Protein AF-A0A453LDM3-F1 (afdb_monomer)

Secondary structure (DSSP, 8-state):
----EEEEE---------EEEEEEETTEEEEEEE-SSS-EEE-TTSSEEEEEEEEPPPSSPPP--TTEEEEEEBPP-TT--TT-B---GGG-EEEEGGGB-SSS-STTSBT--HHHHHT-TTGG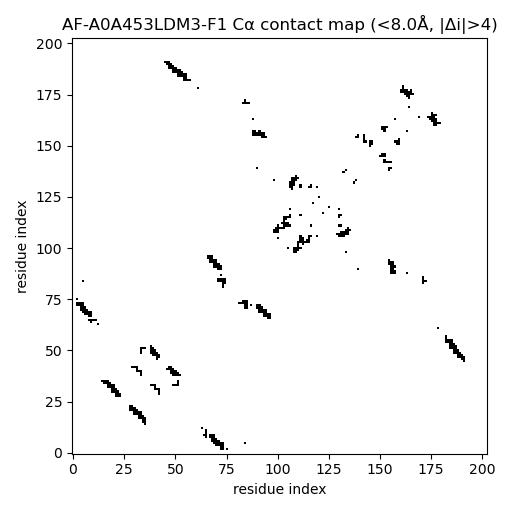GSPTTTT--S-HHHHHHHHHHHHHTT---SSBSBTTBSSTT-STT--TT-------SPPPEEEEEEESSS---------

Radius of gyration: 24.92 Å; Cα contacts (8 Å, |Δi|>4): 295; chains: 1; bounding box: 60×30×74 Å

Structure (mmCIF, N/CA/C/O backbone):
data_AF-A0A453LDM3-F1
#
_entry.id   AF-A0A453LDM3-F1
#
loop_
_atom_site.group_PDB
_atom_site.id
_atom_site.type_symbol
_atom_site.label_atom_id
_atom_site.label_alt_id
_atom_site.label_comp_id
_atom_site.label_asym_id
_atom_site.label_entity_id
_atom_site.label_seq_id
_atom_site.pdbx_PDB_ins_code
_atom_site.Cartn_x
_atom_site.Cartn_y
_atom_site.Cartn_z
_atom_site.occupancy
_atom_site.B_iso_or_equiv
_atom_site.auth_seq_id
_atom_site.auth_comp_id
_atom_site.auth_asym_id
_atom_site.auth_atom_id
_atom_site.pdbx_PDB_model_num
ATOM 1 N N . PRO A 1 1 ? 25.642 4.194 -10.877 1.00 62.56 1 PRO A N 1
ATOM 2 C CA . PRO A 1 1 ? 25.479 5.653 -10.652 1.00 62.56 1 PRO A CA 1
ATOM 3 C C . PRO A 1 1 ? 23.991 6.000 -10.525 1.00 62.56 1 PRO A C 1
ATOM 5 O O . PRO A 1 1 ? 23.190 5.351 -11.187 1.00 62.56 1 PRO A O 1
ATOM 8 N N . GLY A 1 2 ? 23.637 6.984 -9.697 1.00 79.25 2 GLY A N 1
ATOM 9 C CA . GLY A 1 2 ? 22.245 7.404 -9.479 1.00 79.25 2 GLY A CA 1
ATOM 10 C C . GLY A 1 2 ? 21.571 6.787 -8.247 1.00 79.25 2 GLY A C 1
ATOM 11 O O . GLY A 1 2 ? 22.214 6.088 -7.459 1.00 79.25 2 GLY A O 1
ATOM 12 N N . ASP A 1 3 ? 20.281 7.093 -8.096 1.00 85.94 3 ASP A N 1
ATOM 13 C CA . ASP A 1 3 ? 19.429 6.644 -6.991 1.00 85.94 3 ASP A CA 1
ATOM 14 C C . ASP A 1 3 ? 19.185 5.128 -7.046 1.00 85.94 3 ASP A C 1
ATOM 16 O O . ASP A 1 3 ? 19.004 4.545 -8.116 1.00 85.94 3 ASP A O 1
ATOM 20 N N . TRP A 1 4 ? 19.136 4.499 -5.872 1.00 88.00 4 TRP A N 1
ATOM 21 C CA . TRP A 1 4 ? 18.771 3.091 -5.711 1.00 88.00 4 TRP A CA 1
ATOM 22 C C . TRP A 1 4 ? 17.409 2.969 -5.043 1.00 88.00 4 TRP A C 1
ATOM 24 O O . TRP A 1 4 ? 17.015 3.828 -4.255 1.00 88.00 4 TRP A O 1
ATOM 34 N N . PHE A 1 5 ? 16.711 1.876 -5.334 1.00 91.00 5 PHE A N 1
ATOM 35 C CA . PHE A 1 5 ? 15.376 1.612 -4.818 1.00 91.00 5 PHE A CA 1
ATOM 36 C C . PHE A 1 5 ? 15.308 0.225 -4.189 1.00 91.00 5 PHE A C 1
ATOM 38 O O . PHE A 1 5 ? 15.983 -0.708 -4.623 1.00 91.00 5 PHE A O 1
ATOM 45 N N . HIS A 1 6 ? 14.466 0.106 -3.172 1.00 91.38 6 HIS A N 1
ATOM 46 C CA . HIS A 1 6 ? 14.051 -1.168 -2.609 1.00 91.38 6 HIS A CA 1
ATOM 47 C C . HIS A 1 6 ? 12.823 -1.673 -3.352 1.00 91.38 6 HIS A C 1
ATOM 49 O O . HIS A 1 6 ? 11.959 -0.874 -3.711 1.00 91.38 6 HIS A O 1
ATOM 55 N N . VAL A 1 7 ? 12.754 -2.987 -3.556 1.00 94.56 7 VAL A N 1
ATOM 56 C CA . VAL A 1 7 ? 11.623 -3.678 -4.178 1.00 94.56 7 VAL A CA 1
ATOM 57 C C . VAL A 1 7 ? 11.064 -4.652 -3.147 1.00 94.56 7 VAL A C 1
ATOM 59 O O . VAL A 1 7 ? 11.777 -5.548 -2.699 1.00 94.56 7 VAL A O 1
ATOM 62 N N . PHE A 1 8 ? 9.813 -4.449 -2.742 1.00 94.06 8 PHE A N 1
ATOM 63 C CA . PHE A 1 8 ? 9.133 -5.246 -1.725 1.00 94.06 8 PHE A CA 1
ATOM 64 C C . PHE A 1 8 ? 7.946 -5.994 -2.326 1.00 94.06 8 PHE A C 1
ATOM 66 O O . PHE A 1 8 ? 7.118 -5.404 -3.021 1.00 94.06 8 PHE A O 1
ATOM 73 N N . GLU A 1 9 ? 7.846 -7.285 -2.017 1.00 94.44 9 GLU A N 1
ATOM 74 C CA . GLU A 1 9 ? 6.645 -8.081 -2.274 1.00 94.44 9 GLU A CA 1
ATOM 75 C C . GLU A 1 9 ? 5.547 -7.739 -1.269 1.00 94.44 9 GLU A C 1
ATOM 77 O O . GLU A 1 9 ? 5.799 -7.638 -0.067 1.00 94.44 9 GLU A O 1
ATOM 82 N N . ILE A 1 10 ? 4.320 -7.578 -1.766 1.00 91.94 10 ILE A N 1
ATOM 83 C CA . ILE A 1 10 ? 3.139 -7.359 -0.934 1.00 91.94 10 ILE A CA 1
ATOM 84 C C . ILE A 1 10 ? 2.413 -8.697 -0.802 1.00 91.94 10 ILE A C 1
ATOM 86 O O . ILE A 1 10 ? 1.689 -9.123 -1.694 1.00 91.94 10 ILE A O 1
ATOM 90 N N . VAL A 1 11 ? 2.640 -9.374 0.322 1.00 84.31 11 VAL A N 1
ATOM 91 C CA . VAL A 1 11 ? 2.198 -10.765 0.547 1.00 84.31 11 VAL A CA 1
ATOM 92 C C . VAL A 1 11 ? 0.814 -10.896 1.185 1.00 84.31 11 VAL A C 1
ATOM 94 O O . VAL A 1 11 ? 0.276 -11.995 1.280 1.00 84.31 11 VAL A O 1
ATOM 97 N N . GLY A 1 12 ? 0.226 -9.802 1.662 1.00 82.94 12 GLY A N 1
ATOM 98 C CA . GLY A 1 12 ? -1.069 -9.849 2.324 1.00 82.94 12 GLY A CA 1
ATOM 99 C C . GLY A 1 12 ? -1.558 -8.481 2.761 1.00 82.94 12 GLY A C 1
ATOM 100 O O . GLY A 1 12 ? -0.857 -7.475 2.653 1.00 82.94 12 GLY A O 1
ATOM 101 N N . ARG A 1 13 ? -2.788 -8.458 3.267 1.00 87.38 13 ARG A N 1
ATOM 102 C CA . ARG A 1 13 ? -3.456 -7.248 3.735 1.00 87.38 13 ARG A CA 1
ATOM 103 C C . ARG A 1 13 ? -4.051 -7.484 5.112 1.00 87.38 13 ARG A C 1
ATOM 105 O O . ARG A 1 13 ? -4.694 -8.503 5.346 1.00 87.38 13 ARG A O 1
ATOM 112 N N . SER A 1 14 ? -3.899 -6.501 5.985 1.00 89.06 14 SER A N 1
ATOM 113 C CA . SER A 1 14 ? -4.619 -6.407 7.249 1.00 89.06 14 SER A CA 1
ATOM 114 C C . SER A 1 14 ? -5.354 -5.071 7.320 1.00 89.06 14 SER A C 1
ATOM 116 O O . SER A 1 14 ? -4.936 -4.079 6.722 1.00 89.06 14 SER A O 1
ATOM 118 N N . THR A 1 15 ? -6.472 -5.057 8.039 1.00 90.62 15 THR A N 1
ATOM 119 C CA . THR A 1 15 ? -7.211 -3.834 8.355 1.00 90.62 15 THR A CA 1
ATOM 120 C C . THR A 1 15 ? -6.916 -3.469 9.803 1.00 90.62 15 THR A C 1
ATOM 122 O O . THR A 1 15 ? -7.084 -4.301 10.693 1.00 90.62 15 THR A O 1
ATOM 125 N N . GLY A 1 16 ? -6.456 -2.239 10.036 1.00 91.81 16 GLY A N 1
ATOM 126 C CA . GLY A 1 16 ? -6.114 -1.729 11.362 1.00 91.81 16 GLY A CA 1
ATOM 127 C C . GLY A 1 16 ? -7.029 -0.583 11.781 1.00 91.81 16 GLY A C 1
ATOM 128 O O . GLY A 1 16 ? -7.224 0.366 11.026 1.00 91.81 16 GLY A O 1
ATOM 129 N N . TYR A 1 17 ? -7.571 -0.664 12.994 1.00 93.69 17 TYR A N 1
ATOM 130 C CA . TYR A 1 17 ? -8.335 0.397 13.650 1.00 93.69 17 TYR A CA 1
ATOM 131 C C . TYR A 1 17 ? -8.371 0.159 15.165 1.00 93.69 17 TYR A C 1
ATOM 133 O O . TYR A 1 17 ? -7.999 -0.912 15.651 1.00 93.69 17 TYR A O 1
ATOM 141 N N . SER A 1 18 ? -8.841 1.152 15.917 1.00 95.06 18 SER A N 1
ATOM 142 C CA . SER A 1 18 ? -9.097 1.037 17.352 1.00 95.06 18 SER A CA 1
ATOM 143 C C . SER A 1 18 ? -10.481 1.581 17.696 1.00 95.06 18 SER A C 1
ATOM 145 O O . SER A 1 18 ? -10.899 2.625 17.197 1.00 95.06 18 SER A O 1
ATOM 147 N N . ILE A 1 19 ? -11.201 0.862 18.556 1.00 95.94 19 ILE A N 1
ATOM 148 C CA . ILE A 1 19 ? -12.498 1.278 19.088 1.00 95.94 19 ILE A CA 1
ATOM 149 C C . ILE A 1 19 ? -12.307 1.575 20.568 1.00 95.94 19 ILE A C 1
ATOM 151 O O . ILE A 1 19 ? -11.958 0.698 21.360 1.00 95.94 19 ILE A O 1
ATOM 155 N N . ARG A 1 20 ? -12.542 2.833 20.934 1.00 96.44 20 ARG A N 1
ATOM 156 C CA . ARG A 1 20 ? -12.532 3.301 22.317 1.00 96.44 20 ARG A CA 1
ATOM 157 C C . ARG A 1 20 ? -13.939 3.183 22.897 1.00 96.44 20 ARG A C 1
ATOM 159 O O . ARG A 1 20 ? -14.852 3.848 22.418 1.00 96.44 20 ARG A O 1
ATOM 166 N N . VAL A 1 21 ? -14.095 2.399 23.960 1.00 95.94 21 VAL A N 1
ATOM 167 C CA . VAL A 1 21 ? -15.343 2.295 24.727 1.00 95.94 21 VAL A CA 1
ATOM 168 C C . VAL A 1 21 ? -15.129 2.932 26.095 1.00 95.94 21 VAL A C 1
ATOM 170 O O . VAL A 1 21 ? -14.231 2.541 26.841 1.00 95.94 21 VAL A O 1
ATOM 173 N N . GLN A 1 22 ? -15.953 3.926 26.422 1.00 94.69 22 GLN A N 1
ATOM 174 C CA . GLN A 1 22 ? -15.902 4.639 27.696 1.00 94.69 22 GLN A CA 1
ATOM 175 C C . GLN A 1 22 ? -17.164 4.364 28.508 1.00 94.69 22 GLN A C 1
ATOM 177 O O . GLN A 1 22 ? -18.280 4.508 28.013 1.00 94.69 22 GLN A O 1
ATOM 182 N N . VAL A 1 23 ? -16.978 4.002 29.776 1.00 92.44 23 VAL A N 1
ATOM 183 C CA . VAL A 1 23 ? -18.052 3.775 30.745 1.00 92.44 23 VAL A CA 1
ATOM 184 C C . VAL A 1 23 ? -17.886 4.742 31.901 1.00 92.44 23 VAL A C 1
ATOM 186 O O . VAL A 1 23 ? -16.809 4.855 32.486 1.00 92.44 23 VAL A O 1
ATOM 189 N N . LYS A 1 24 ? -18.972 5.425 32.260 1.00 92.69 24 LYS A N 1
ATOM 190 C CA . LYS A 1 24 ? -19.011 6.345 33.394 1.00 92.69 24 LYS A CA 1
ATOM 191 C C . LYS A 1 24 ? -19.933 5.805 34.483 1.00 92.69 24 LYS A C 1
ATOM 193 O O . LYS A 1 24 ? -21.121 5.610 34.243 1.00 92.69 24 LYS A O 1
ATOM 198 N N . LYS A 1 25 ? -19.395 5.611 35.689 1.00 88.12 25 LYS A N 1
ATOM 199 C CA . LYS A 1 25 ? -20.128 5.182 36.889 1.00 88.12 25 LYS A CA 1
ATOM 200 C C . LYS A 1 25 ? -20.022 6.272 37.954 1.00 88.12 25 LYS A C 1
ATOM 202 O O . LYS A 1 25 ? -18.990 6.421 38.609 1.00 88.12 25 LYS A O 1
ATOM 207 N N . GLY A 1 26 ? -21.078 7.072 38.101 1.00 87.94 26 GLY A N 1
ATOM 208 C CA . GLY A 1 26 ? -21.044 8.276 38.936 1.00 87.94 26 GLY A CA 1
ATOM 209 C C . GLY A 1 26 ? -20.005 9.277 38.416 1.00 87.94 26 GLY A C 1
ATOM 210 O O . GLY A 1 26 ? -20.122 9.770 37.294 1.00 87.94 26 GLY A O 1
ATOM 211 N N . SER A 1 27 ? -18.978 9.567 39.219 1.00 89.88 27 SER A N 1
ATOM 212 C CA . SER A 1 27 ? -17.839 10.413 38.830 1.00 89.88 27 SER A CA 1
ATOM 213 C C . SER A 1 27 ? -16.675 9.642 38.194 1.00 89.88 27 SER A C 1
ATOM 215 O O . SER A 1 27 ? -15.804 10.268 37.593 1.00 89.88 27 SER A O 1
ATOM 217 N N . SER A 1 28 ? -16.651 8.310 38.298 1.00 88.81 28 SER A N 1
ATOM 218 C CA . SER A 1 28 ? -15.566 7.479 37.767 1.00 88.81 28 SER A CA 1
ATOM 219 C C . SER A 1 28 ? -15.752 7.210 36.276 1.00 88.81 28 SER A C 1
ATOM 221 O O . SER A 1 28 ? -16.859 6.890 35.841 1.00 88.81 28 SER A O 1
ATOM 223 N N . VAL A 1 29 ? -14.670 7.310 35.501 1.00 91.25 29 VAL A N 1
ATOM 224 C CA . VAL A 1 29 ? -14.629 6.968 34.073 1.00 91.25 29 VAL A CA 1
ATOM 225 C C . VAL A 1 29 ? -13.638 5.829 33.874 1.00 91.25 29 VAL A C 1
ATOM 227 O O . VAL A 1 29 ? -12.488 5.917 34.296 1.00 91.25 29 VAL A O 1
ATOM 230 N N . THR A 1 30 ? -14.092 4.766 33.219 1.00 89.75 30 THR A N 1
ATOM 231 C CA . THR A 1 30 ? -13.269 3.632 32.796 1.00 89.75 30 THR A CA 1
ATOM 232 C C . THR A 1 30 ? -13.243 3.585 31.277 1.00 89.75 30 THR A C 1
ATOM 234 O O . THR A 1 30 ? -14.282 3.714 30.633 1.00 89.75 30 THR A O 1
ATOM 237 N N . GLU A 1 31 ? -12.058 3.399 30.706 1.00 93.06 31 GLU A N 1
ATOM 238 C CA . GLU A 1 31 ? -11.854 3.283 29.265 1.00 93.06 31 GLU A CA 1
ATOM 239 C C . GLU A 1 31 ? -11.253 1.920 28.934 1.00 93.06 31 GLU A C 1
ATOM 241 O O . GLU A 1 31 ? -10.319 1.464 29.598 1.00 93.06 31 GLU A O 1
ATOM 246 N N . VAL A 1 32 ? -11.784 1.289 27.891 1.00 94.88 32 VAL A N 1
ATOM 247 C CA . VAL A 1 32 ? -11.198 0.104 27.268 1.00 94.88 32 VAL A CA 1
ATOM 248 C C . VAL A 1 32 ? -11.033 0.353 25.773 1.00 94.88 32 VAL A C 1
ATOM 250 O O . VAL A 1 32 ? -11.840 1.045 25.149 1.00 94.88 32 VAL A O 1
ATOM 253 N N . ILE A 1 33 ? -9.968 -0.201 25.200 1.00 95.88 33 ILE A N 1
ATOM 254 C CA . ILE A 1 33 ? -9.661 -0.092 23.773 1.00 95.88 33 ILE A CA 1
ATOM 255 C C . ILE A 1 33 ? -9.635 -1.502 23.203 1.00 95.88 33 ILE A C 1
ATOM 257 O O . ILE A 1 33 ? -8.860 -2.331 23.677 1.00 95.88 33 ILE A O 1
ATOM 261 N N . VAL A 1 34 ? -10.456 -1.756 22.187 1.00 96.44 34 VAL A N 1
ATOM 262 C CA . VAL A 1 34 ? -10.421 -3.000 21.408 1.00 96.44 34 VAL A CA 1
ATOM 263 C C . VAL A 1 34 ? -9.934 -2.725 19.991 1.00 96.44 34 VAL A C 1
ATOM 265 O O . VAL A 1 34 ? -10.117 -1.630 19.453 1.00 96.44 34 VAL A O 1
ATOM 268 N N . SER A 1 35 ? -9.293 -3.715 19.385 1.00 95.06 35 SER A N 1
ATOM 269 C CA . SER A 1 35 ? -8.754 -3.642 18.025 1.00 95.06 35 SER A CA 1
ATOM 270 C C . SER A 1 35 ? -8.699 -5.040 17.401 1.00 95.06 35 SER A C 1
ATOM 272 O O . SER A 1 35 ? -8.831 -6.034 18.119 1.00 95.06 35 SER A O 1
ATOM 274 N N . PRO A 1 36 ? -8.458 -5.164 16.084 1.00 93.88 36 PRO A N 1
ATOM 275 C CA . PRO A 1 36 ? -8.229 -6.465 15.453 1.00 93.88 36 PRO A CA 1
ATOM 276 C C . PRO A 1 36 ? -7.101 -7.290 16.100 1.00 93.88 36 PRO A C 1
ATOM 278 O O . PRO A 1 36 ? -7.156 -8.519 16.067 1.00 93.88 36 PRO A O 1
ATOM 281 N N . GLU A 1 37 ? -6.116 -6.627 16.717 1.00 92.25 37 GLU A N 1
ATOM 282 C CA . GLU A 1 37 ? -5.012 -7.251 17.462 1.00 92.25 37 GLU A CA 1
ATOM 283 C C . GLU A 1 37 ? -5.402 -7.638 18.897 1.00 92.25 37 GLU A C 1
ATOM 285 O O . GLU A 1 37 ? -4.900 -8.624 19.432 1.00 92.25 37 GLU A O 1
ATOM 290 N N . ASN A 1 38 ? -6.318 -6.890 19.520 1.00 94.56 38 ASN A N 1
ATOM 291 C CA . ASN A 1 38 ? -6.813 -7.140 20.870 1.00 94.56 38 ASN A CA 1
ATOM 292 C C . ASN A 1 38 ? -8.347 -7.141 20.892 1.00 94.56 38 ASN A C 1
ATOM 294 O O . ASN A 1 38 ? -8.995 -6.130 21.184 1.00 94.56 38 ASN A O 1
ATOM 298 N N . LYS A 1 39 ? -8.926 -8.290 20.529 1.00 95.44 39 LYS A N 1
ATOM 299 C CA . LYS A 1 39 ? -10.359 -8.409 20.228 1.00 95.44 39 LYS A CA 1
ATOM 300 C C . LYS A 1 39 ? -11.253 -8.471 21.458 1.00 95.44 39 LYS A C 1
ATOM 302 O O . LYS A 1 39 ? -12.415 -8.104 21.364 1.00 95.44 39 LYS A O 1
ATOM 307 N N . THR A 1 40 ? -10.753 -8.932 22.600 1.00 96.25 40 THR A N 1
ATOM 308 C CA . THR A 1 40 ? -11.567 -9.094 23.810 1.00 96.25 40 THR A CA 1
ATOM 309 C C . THR A 1 40 ? -10.905 -8.387 24.977 1.00 96.25 40 THR A C 1
ATOM 311 O O . THR A 1 40 ? -9.789 -8.728 25.358 1.00 96.25 40 THR A O 1
ATOM 314 N N . VAL A 1 41 ? -11.612 -7.431 25.575 1.00 96.31 41 VAL A N 1
ATOM 315 C CA . VAL A 1 41 ? -11.123 -6.667 26.726 1.00 96.31 41 VAL A CA 1
ATOM 316 C C . VAL A 1 41 ? -12.190 -6.627 27.810 1.00 96.31 41 VAL A C 1
ATOM 318 O O . VAL A 1 41 ? -13.376 -6.464 27.531 1.00 96.31 41 VAL A O 1
ATOM 321 N N . VAL A 1 42 ? -11.759 -6.782 29.060 1.00 94.38 42 VAL A N 1
ATOM 322 C CA . VAL A 1 42 ? -12.607 -6.705 30.254 1.00 94.38 42 VAL A CA 1
ATOM 323 C C . VAL A 1 42 ? -12.129 -5.528 31.104 1.00 94.38 42 VAL A C 1
ATOM 325 O O . VAL A 1 42 ? -10.923 -5.302 31.230 1.00 94.38 42 VAL A O 1
ATOM 328 N N . SER A 1 43 ? -13.057 -4.750 31.661 1.00 92.62 43 SER A N 1
ATOM 329 C CA . SER A 1 43 ? -12.726 -3.677 32.597 1.00 92.62 43 SER A CA 1
ATOM 330 C C . SER A 1 43 ? -12.141 -4.242 33.891 1.00 92.62 43 SER A C 1
ATOM 332 O O . SER A 1 43 ? -12.418 -5.371 34.285 1.00 92.62 43 SER A O 1
ATOM 334 N N . LYS A 1 44 ? -11.335 -3.442 34.596 1.00 89.50 44 LYS A N 1
ATOM 335 C CA . LYS A 1 44 ? -10.651 -3.880 35.829 1.00 89.50 44 LYS A CA 1
ATOM 336 C C . LYS A 1 44 ? -11.604 -4.359 36.929 1.00 89.50 44 LYS A C 1
ATOM 338 O O . LYS A 1 44 ? -11.209 -5.163 37.764 1.00 89.50 44 LYS A O 1
ATOM 343 N N . ASP A 1 45 ? -12.823 -3.833 36.950 1.00 89.38 45 ASP A N 1
ATOM 344 C CA . ASP A 1 45 ? -13.879 -4.166 37.906 1.00 89.38 45 ASP A CA 1
ATOM 345 C C . ASP A 1 45 ? -14.835 -5.261 37.400 1.00 89.38 45 ASP A C 1
ATOM 347 O O . ASP A 1 45 ? -15.843 -5.526 38.050 1.00 89.38 45 ASP A O 1
ATOM 351 N N . ASN A 1 46 ? -14.538 -5.887 36.252 1.00 91.25 46 ASN A N 1
ATOM 352 C CA . ASN A 1 46 ? -15.362 -6.894 35.572 1.00 91.25 46 ASN A CA 1
ATOM 353 C C . ASN A 1 46 ? -16.793 -6.443 35.229 1.00 91.25 46 ASN A C 1
ATOM 355 O O . ASN A 1 46 ? -17.635 -7.270 34.887 1.00 91.25 46 ASN A O 1
ATOM 359 N N . PHE A 1 47 ? -17.085 -5.143 35.302 1.00 90.75 47 PHE A N 1
ATOM 360 C CA . PHE A 1 47 ? -18.405 -4.607 34.986 1.00 90.75 47 PHE A CA 1
ATOM 361 C C . PHE A 1 47 ? -18.697 -4.610 33.482 1.00 90.75 47 PHE A C 1
ATOM 363 O O . PHE A 1 47 ? -19.839 -4.823 33.079 1.00 90.75 47 PHE A O 1
ATOM 370 N N . LEU A 1 48 ? -17.672 -4.355 32.668 1.00 93.94 48 LEU A N 1
ATOM 371 C CA . LEU A 1 48 ? -17.749 -4.243 31.219 1.00 93.94 48 LEU A CA 1
ATOM 372 C C . LEU A 1 48 ? -16.863 -5.306 30.581 1.00 93.94 48 LEU A C 1
ATOM 374 O O . LEU A 1 48 ? -15.669 -5.390 30.870 1.00 93.94 48 LEU A O 1
ATOM 378 N N . ARG A 1 49 ? -17.417 -6.034 29.619 1.00 95.88 49 ARG A N 1
ATOM 379 C CA . ARG A 1 49 ? -16.654 -6.845 28.678 1.00 95.88 49 ARG A CA 1
ATOM 380 C C . ARG A 1 49 ? -17.014 -6.436 27.261 1.00 95.88 49 ARG A C 1
ATOM 382 O O . ARG A 1 49 ? -18.181 -6.296 26.916 1.00 95.88 49 ARG A O 1
ATOM 389 N N . VAL A 1 50 ? -15.992 -6.217 26.447 1.00 97.19 50 VAL A N 1
ATOM 390 C CA . VAL A 1 50 ? -16.134 -5.820 25.049 1.00 97.19 50 VAL A CA 1
ATOM 391 C C . VAL A 1 50 ? -15.453 -6.869 24.190 1.00 97.19 50 VAL A C 1
ATOM 393 O O . VAL A 1 50 ? -14.298 -7.221 24.439 1.00 97.19 50 VAL A O 1
ATOM 396 N N . ASN A 1 51 ? -16.168 -7.367 23.186 1.00 97.25 51 ASN A N 1
ATOM 397 C CA . ASN A 1 51 ? -15.657 -8.331 22.228 1.00 97.25 51 ASN A CA 1
ATOM 398 C C . ASN A 1 51 ? -15.892 -7.853 20.790 1.00 97.25 51 ASN A C 1
ATOM 400 O O . ASN A 1 51 ? -17.020 -7.586 20.379 1.00 97.25 51 ASN A O 1
ATOM 404 N N . LEU A 1 52 ? -14.812 -7.763 20.024 1.00 96.44 52 LEU A N 1
ATOM 405 C CA . LEU A 1 52 ? -14.812 -7.470 18.603 1.00 96.44 52 LEU A CA 1
ATOM 406 C C . LEU A 1 52 ? -15.080 -8.761 17.823 1.00 96.44 52 LEU A C 1
ATOM 408 O O . LEU A 1 52 ? -14.200 -9.614 17.692 1.00 96.44 52 LEU A O 1
ATOM 412 N N . ILE A 1 53 ? -16.299 -8.889 17.298 1.00 95.38 53 ILE A N 1
ATOM 413 C CA . ILE A 1 53 ? -16.745 -10.097 16.596 1.00 95.38 53 ILE A CA 1
ATOM 414 C C . ILE A 1 53 ? -16.182 -10.136 15.172 1.00 95.38 53 ILE A C 1
ATOM 416 O O . ILE A 1 53 ? -15.702 -11.175 14.721 1.00 95.38 53 ILE A O 1
ATOM 420 N N . GLY A 1 54 ? -16.205 -9.000 14.474 1.00 91.12 54 GLY A N 1
ATOM 421 C CA . GLY A 1 54 ? -15.695 -8.872 13.112 1.00 91.12 54 GLY A CA 1
ATOM 422 C C . GLY A 1 54 ? -16.245 -7.646 12.394 1.00 91.12 54 GLY A C 1
ATOM 423 O O . GLY A 1 54 ? -16.993 -6.861 12.974 1.00 91.12 54 GLY A O 1
ATOM 424 N N . ASP A 1 55 ? -15.893 -7.509 11.120 1.00 88.38 55 ASP A N 1
ATOM 425 C CA . ASP A 1 55 ? -16.309 -6.393 10.272 1.00 88.38 55 ASP A CA 1
ATOM 426 C C . ASP A 1 55 ? -17.380 -6.830 9.271 1.00 88.38 55 ASP A C 1
ATOM 428 O O . ASP A 1 55 ? -17.347 -7.949 8.749 1.00 88.38 55 ASP A O 1
ATOM 432 N N . PHE A 1 56 ? -18.335 -5.943 8.990 1.00 85.12 56 PHE A N 1
ATOM 433 C CA . PHE A 1 56 ? -19.278 -6.146 7.897 1.00 85.12 56 PHE A CA 1
ATOM 434 C C . PHE A 1 56 ? -18.580 -5.899 6.558 1.00 85.12 56 PHE A C 1
ATOM 436 O O . PHE A 1 56 ? -17.724 -5.021 6.434 1.00 85.12 56 PHE A O 1
ATOM 443 N N . VAL A 1 57 ? -18.958 -6.679 5.545 1.00 80.94 57 VAL A N 1
ATOM 444 C CA . VAL A 1 57 ? -18.379 -6.560 4.205 1.00 80.94 57 VAL A CA 1
ATOM 445 C C . VAL A 1 57 ? -18.712 -5.186 3.629 1.00 80.94 57 VAL A C 1
ATOM 447 O O . VAL A 1 57 ? -19.854 -4.729 3.694 1.00 80.94 57 VAL A O 1
ATOM 450 N N . SER A 1 58 ? -17.697 -4.532 3.075 1.00 78.25 58 SER A N 1
ATOM 451 C CA . SER A 1 58 ? -17.868 -3.265 2.379 1.00 78.25 58 SER A CA 1
ATOM 452 C C . SER A 1 58 ? -18.590 -3.437 1.040 1.00 78.25 58 SER A C 1
ATOM 454 O O . SER A 1 58 ? -18.525 -4.493 0.414 1.00 78.25 58 SER A O 1
ATOM 456 N N . HIS A 1 59 ? -19.237 -2.369 0.574 1.00 73.31 59 HIS A N 1
ATOM 457 C CA . HIS A 1 59 ? -19.809 -2.316 -0.770 1.00 73.31 59 HIS A CA 1
ATOM 458 C C . HIS A 1 59 ? -18.735 -2.183 -1.855 1.00 73.31 59 HIS A C 1
ATOM 460 O O . HIS A 1 59 ? -18.948 -2.673 -2.963 1.00 73.31 59 HIS A O 1
ATOM 466 N N . ASN A 1 60 ? -17.591 -1.557 -1.553 1.00 76.62 60 ASN A N 1
ATOM 467 C CA . ASN A 1 60 ? -16.477 -1.484 -2.491 1.00 76.62 60 ASN A CA 1
ATOM 468 C C . ASN A 1 60 ? -15.391 -2.484 -2.105 1.00 76.62 60 ASN A C 1
ATOM 470 O O . ASN A 1 60 ? -15.074 -2.699 -0.935 1.00 76.62 60 ASN A O 1
ATOM 474 N N . SER A 1 61 ? -14.773 -3.084 -3.115 1.00 73.56 61 SER A N 1
ATOM 475 C CA . SER A 1 61 ? -13.585 -3.897 -2.906 1.00 73.56 61 SER A CA 1
ATOM 476 C C . SER A 1 61 ? -12.392 -2.992 -2.611 1.00 73.56 61 SER A C 1
ATOM 478 O O . SER A 1 61 ? -11.964 -2.220 -3.470 1.00 73.56 61 SER A O 1
ATOM 480 N N . MET A 1 62 ? -11.812 -3.125 -1.421 1.00 79.88 62 MET A N 1
ATOM 481 C CA . MET A 1 62 ? -10.510 -2.532 -1.121 1.00 79.88 62 MET A CA 1
ATOM 482 C C . MET A 1 62 ? -9.451 -3.130 -2.068 1.00 79.88 62 MET A C 1
ATOM 484 O O . MET A 1 62 ? -9.463 -4.354 -2.260 1.00 79.88 62 MET A O 1
ATOM 488 N N . PRO A 1 63 ? -8.544 -2.318 -2.648 1.00 83.06 63 PRO A N 1
ATOM 489 C CA . PRO A 1 63 ? -7.551 -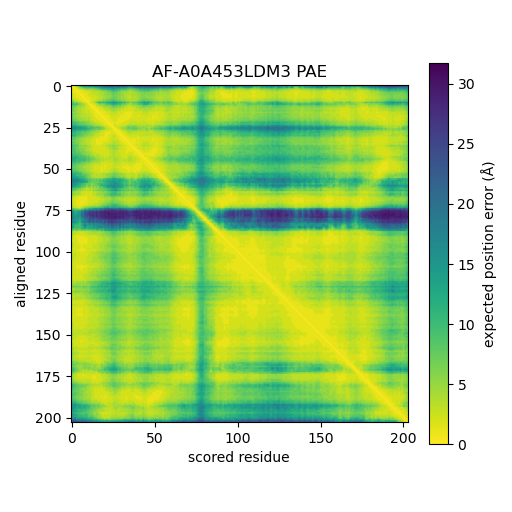2.805 -3.598 1.00 83.06 63 PRO A CA 1
ATOM 490 C C . PRO A 1 63 ? -6.690 -3.927 -3.013 1.00 83.06 63 PRO A C 1
ATOM 492 O O . PRO A 1 63 ? -6.423 -3.989 -1.804 1.00 83.06 63 PRO A O 1
ATOM 495 N N . THR A 1 64 ? -6.271 -4.823 -3.899 1.00 86.06 64 THR A N 1
ATOM 496 C CA . THR A 1 64 ? -5.276 -5.862 -3.641 1.00 86.06 64 THR A CA 1
ATOM 497 C C . THR A 1 64 ? -4.036 -5.569 -4.479 1.00 86.06 64 THR A C 1
ATOM 499 O O . THR A 1 64 ? -4.117 -4.963 -5.547 1.00 86.06 64 THR A O 1
ATOM 502 N N . PHE A 1 65 ? -2.875 -5.968 -3.966 1.00 92.19 65 PHE A N 1
ATOM 503 C CA . PHE A 1 65 ? -1.581 -5.680 -4.588 1.00 92.19 65 PHE A CA 1
ATOM 504 C C . PHE A 1 65 ? -0.721 -6.942 -4.746 1.00 92.19 65 PHE A C 1
ATOM 506 O O . PHE A 1 65 ? 0.497 -6.849 -4.813 1.00 92.19 65 PHE A O 1
ATOM 513 N N . GLU A 1 66 ? -1.349 -8.119 -4.802 1.00 89.81 66 GLU A N 1
ATOM 514 C CA . GLU A 1 66 ? -0.670 -9.428 -4.872 1.00 89.81 66 GLU A CA 1
ATOM 515 C C . GLU A 1 66 ? 0.224 -9.562 -6.121 1.00 89.81 66 GLU A C 1
ATOM 517 O O . GLU A 1 66 ? 1.315 -10.136 -6.073 1.00 89.81 66 GLU A O 1
ATOM 522 N N . ASP A 1 67 ? -0.207 -8.948 -7.226 1.00 93.75 67 ASP A N 1
ATOM 523 C CA . ASP A 1 67 ? 0.519 -8.916 -8.498 1.00 93.75 67 ASP A CA 1
ATOM 524 C C . ASP A 1 67 ? 1.446 -7.701 -8.644 1.00 93.75 67 ASP A C 1
ATOM 526 O O . ASP A 1 67 ? 1.964 -7.444 -9.733 1.00 93.75 67 ASP A O 1
ATOM 530 N N . PHE A 1 68 ? 1.683 -6.948 -7.567 1.00 96.56 68 PHE A N 1
ATOM 531 C CA . PHE A 1 68 ? 2.503 -5.738 -7.575 1.00 96.56 68 PHE A CA 1
ATOM 532 C C . PHE A 1 68 ? 3.704 -5.857 -6.637 1.00 96.56 68 PHE A C 1
ATOM 534 O O . PHE A 1 68 ? 3.657 -6.481 -5.578 1.00 96.56 68 PHE A O 1
ATOM 541 N N . TYR A 1 69 ? 4.784 -5.181 -7.014 1.00 97.69 69 TYR A N 1
ATOM 542 C CA . TYR A 1 69 ? 5.850 -4.808 -6.102 1.00 97.69 69 TYR A CA 1
ATOM 543 C C . TYR A 1 69 ? 5.688 -3.355 -5.664 1.00 97.69 69 TYR A C 1
ATOM 545 O O . TYR A 1 69 ? 5.358 -2.480 -6.470 1.00 97.69 69 TYR A O 1
ATOM 553 N N . LEU A 1 70 ? 5.978 -3.100 -4.387 1.00 96.12 70 LEU A N 1
ATOM 554 C CA . LEU A 1 70 ? 6.199 -1.755 -3.878 1.00 96.12 70 LEU A CA 1
ATOM 555 C C . LEU A 1 70 ? 7.662 -1.377 -4.092 1.00 96.12 70 LEU A C 1
ATOM 557 O O . LEU A 1 70 ? 8.570 -2.056 -3.611 1.00 96.12 70 LEU A O 1
ATOM 561 N N . VAL A 1 71 ? 7.881 -0.262 -4.777 1.00 95.25 71 VAL A N 1
ATOM 562 C CA . VAL A 1 71 ? 9.201 0.311 -5.009 1.00 95.25 71 VAL A CA 1
ATOM 563 C C . VAL A 1 71 ? 9.346 1.583 -4.191 1.00 95.25 71 VAL A C 1
ATOM 565 O O . VAL A 1 71 ? 8.564 2.516 -4.360 1.00 95.25 71 VAL A O 1
ATOM 568 N N . THR A 1 72 ? 10.358 1.646 -3.328 1.00 92.12 72 THR A N 1
ATOM 569 C CA . THR A 1 72 ? 10.622 2.818 -2.474 1.00 92.12 72 THR A CA 1
ATOM 570 C C . THR A 1 72 ? 12.063 3.292 -2.645 1.00 92.12 72 THR A C 1
ATOM 572 O O . THR A 1 72 ? 12.966 2.449 -2.680 1.00 92.12 72 THR A O 1
ATOM 575 N N . PRO A 1 73 ? 12.332 4.605 -2.720 1.00 88.62 73 PRO A N 1
ATOM 576 C CA . PRO A 1 73 ? 13.695 5.104 -2.841 1.00 88.62 73 PRO A CA 1
ATOM 577 C C . PRO A 1 73 ? 14.510 4.768 -1.590 1.00 88.62 73 PRO A C 1
ATOM 579 O O . PRO A 1 73 ? 14.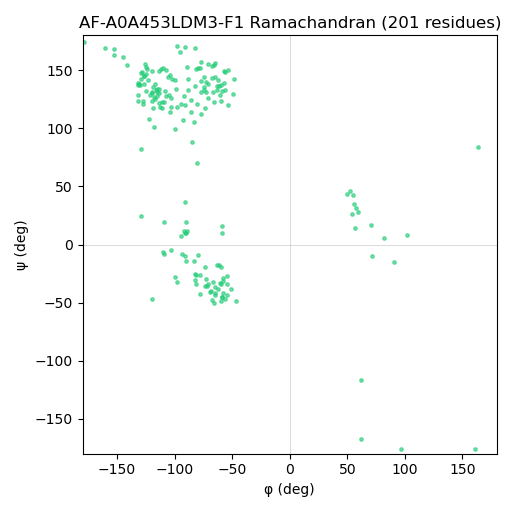012 4.820 -0.463 1.00 88.62 73 PRO A O 1
ATOM 582 N N . ARG A 1 74 ? 15.793 4.473 -1.780 1.00 83.12 74 ARG A N 1
ATOM 583 C CA . ARG A 1 74 ? 16.773 4.467 -0.694 1.00 83.12 74 ARG A CA 1
ATOM 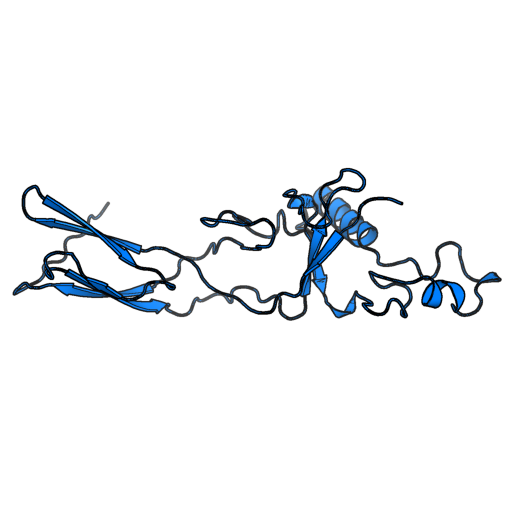584 C C 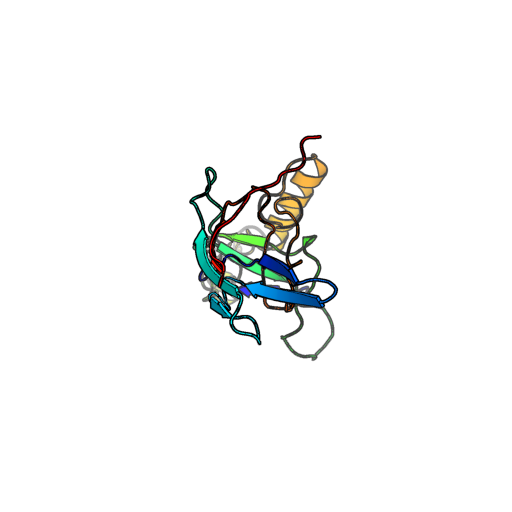. ARG A 1 74 ? 17.094 5.917 -0.325 1.00 83.12 74 ARG A C 1
ATOM 586 O O . ARG A 1 74 ? 17.357 6.733 -1.207 1.00 83.12 74 ARG A O 1
ATOM 593 N N . LYS A 1 75 ? 17.095 6.259 0.964 1.00 72.19 75 LYS A N 1
ATOM 594 C CA . LYS A 1 75 ? 17.487 7.601 1.426 1.00 72.19 75 LYS A CA 1
ATOM 595 C C . LYS A 1 75 ? 19.008 7.756 1.247 1.00 72.19 75 LYS A C 1
ATOM 597 O O . LYS A 1 75 ? 19.772 6.889 1.667 1.00 72.19 75 LYS A O 1
ATOM 602 N N . ALA A 1 76 ? 19.447 8.803 0.549 1.00 59.59 76 ALA A N 1
ATOM 603 C CA . ALA A 1 76 ? 20.838 8.960 0.111 1.00 59.59 76 ALA A CA 1
ATOM 604 C C . ALA A 1 76 ? 21.818 9.257 1.266 1.00 59.59 76 ALA A C 1
ATOM 606 O O . ALA A 1 76 ? 21.539 10.104 2.112 1.00 59.59 76 ALA A O 1
ATOM 607 N N . GLY A 1 77 ? 23.002 8.625 1.236 1.00 45.88 77 GLY A N 1
ATOM 608 C CA . GLY A 1 77 ? 24.176 9.057 2.007 1.00 45.88 77 GLY A CA 1
ATOM 609 C C . GLY A 1 77 ? 25.298 8.019 2.166 1.00 45.88 77 GLY A C 1
ATOM 610 O O . GLY A 1 77 ? 25.382 7.384 3.212 1.00 45.88 77 GLY A O 1
ATOM 611 N N . GLY A 1 78 ? 26.195 7.911 1.174 1.00 47.16 78 GLY A N 1
ATOM 612 C CA . GLY A 1 78 ? 27.514 7.256 1.296 1.00 47.16 78 GLY A CA 1
ATOM 613 C C . GLY A 1 78 ? 27.491 5.762 1.640 1.00 47.16 78 GLY A C 1
ATOM 614 O O . GLY A 1 78 ? 26.438 5.134 1.598 1.00 47.16 78 GLY A O 1
ATOM 615 N N . ASP A 1 79 ? 28.645 5.199 2.009 1.00 47.81 79 ASP A N 1
ATOM 616 C CA . ASP A 1 79 ? 28.848 3.806 2.469 1.00 47.81 79 ASP A CA 1
ATOM 617 C C . ASP A 1 79 ? 28.024 3.413 3.731 1.00 47.81 79 ASP A C 1
ATOM 619 O O . ASP A 1 79 ? 28.298 2.415 4.396 1.00 47.81 79 ASP A O 1
ATOM 623 N N . GLY A 1 80 ? 26.998 4.199 4.082 1.00 42.72 80 GLY A N 1
ATOM 624 C CA . GLY A 1 80 ? 26.032 3.978 5.148 1.00 42.72 80 GLY A CA 1
ATOM 625 C C . GLY A 1 80 ? 24.900 3.019 4.760 1.00 42.72 80 GLY A C 1
ATOM 626 O O . GLY A 1 80 ? 24.510 2.878 3.599 1.00 42.72 80 GLY A O 1
ATOM 627 N N . GLN A 1 81 ? 24.390 2.328 5.778 1.00 48.16 81 GLN A N 1
ATOM 628 C CA . GLN A 1 81 ? 23.633 1.078 5.700 1.00 48.16 81 GLN A CA 1
ATOM 629 C C . GLN A 1 81 ? 22.488 1.061 4.658 1.00 48.16 81 GLN A C 1
ATOM 631 O O . GLN A 1 81 ? 21.752 2.040 4.527 1.00 48.16 81 GLN A O 1
ATOM 636 N N . PRO A 1 82 ? 22.259 -0.075 3.965 1.00 54.53 82 PRO A N 1
ATOM 637 C CA . PRO A 1 82 ? 21.160 -0.292 3.009 1.00 54.53 82 PRO A CA 1
ATOM 638 C C . PRO A 1 82 ? 19.731 -0.122 3.553 1.00 54.53 82 PRO A C 1
ATOM 640 O O . PRO A 1 82 ? 18.796 -0.542 2.895 1.00 54.53 82 PRO A O 1
ATOM 643 N N . GLN A 1 83 ? 19.533 0.387 4.765 1.00 54.12 83 GLN A N 1
ATOM 644 C CA . GLN A 1 83 ? 18.318 0.137 5.545 1.00 54.12 83 GLN A CA 1
ATOM 645 C C . GLN A 1 83 ? 17.400 1.357 5.679 1.00 54.12 83 GLN A C 1
ATOM 647 O O . GLN A 1 83 ? 16.287 1.225 6.174 1.00 54.12 83 GLN A O 1
ATOM 652 N N . VAL A 1 84 ? 17.827 2.547 5.241 1.00 59.16 84 VAL A N 1
ATOM 653 C CA . VAL A 1 84 ? 17.016 3.761 5.405 1.00 59.16 84 VAL A CA 1
ATOM 654 C C . VAL A 1 84 ? 16.148 3.991 4.171 1.00 59.16 84 VAL A C 1
ATOM 656 O O . VAL A 1 84 ? 16.637 4.391 3.112 1.00 59.16 84 VAL A O 1
ATOM 659 N N . LEU A 1 85 ? 14.846 3.753 4.319 1.00 65.44 85 LEU A N 1
ATOM 660 C CA . LEU A 1 85 ? 13.845 4.040 3.294 1.00 65.44 85 LEU A CA 1
ATOM 661 C C . LEU A 1 85 ? 13.529 5.538 3.250 1.00 65.44 85 LEU A C 1
ATOM 663 O O . LEU A 1 85 ? 13.470 6.206 4.284 1.00 65.44 85 LEU A O 1
ATOM 667 N N . GLY A 1 86 ? 13.357 6.076 2.043 1.00 62.25 86 GLY A N 1
ATOM 668 C CA . GLY A 1 86 ? 12.870 7.437 1.854 1.00 62.25 86 GLY A CA 1
ATOM 669 C C . GLY A 1 86 ? 11.379 7.529 2.172 1.00 62.25 86 GLY A C 1
ATOM 670 O O . GLY A 1 86 ? 10.608 6.659 1.792 1.00 62.25 86 GLY A O 1
ATOM 671 N N . ASP A 1 87 ? 10.976 8.607 2.829 1.00 68.56 87 ASP A N 1
ATOM 672 C CA . ASP A 1 87 ? 9.602 8.965 3.209 1.00 68.56 87 ASP A CA 1
ATOM 673 C C . ASP A 1 87 ? 8.888 9.820 2.141 1.00 68.56 87 ASP A C 1
ATOM 675 O O . ASP A 1 87 ? 7.798 10.345 2.353 1.00 68.56 87 ASP A O 1
ATOM 679 N N . GLU A 1 88 ? 9.500 9.954 0.963 1.00 83.62 88 GLU A N 1
ATOM 680 C CA . GLU A 1 88 ? 8.975 10.739 -0.151 1.00 83.62 88 GLU A CA 1
ATOM 681 C C . GLU A 1 88 ? 7.979 9.910 -0.983 1.00 83.62 88 GLU A C 1
ATOM 683 O O . GLU A 1 88 ? 8.352 9.251 -1.958 1.00 83.62 88 GLU A O 1
ATOM 688 N N . PHE A 1 89 ? 6.694 9.929 -0.608 1.00 89.25 89 PHE A N 1
ATOM 689 C CA . PHE A 1 89 ? 5.644 9.152 -1.290 1.00 89.25 89 PHE A CA 1
ATOM 690 C C . PHE A 1 89 ? 5.466 9.498 -2.780 1.00 89.25 89 PHE A C 1
ATOM 692 O O . PHE A 1 89 ? 4.963 8.669 -3.536 1.00 89.25 89 PHE A O 1
ATOM 699 N N . SER A 1 90 ? 5.934 10.667 -3.231 1.00 88.94 90 SER A N 1
ATOM 700 C CA . SER A 1 90 ? 5.991 11.058 -4.651 1.00 88.94 90 SER A CA 1
ATOM 701 C C . SER A 1 90 ? 6.917 10.161 -5.483 1.00 88.94 90 SER A C 1
ATOM 703 O O . SER A 1 90 ? 6.838 10.147 -6.708 1.00 88.94 90 SER A O 1
ATOM 705 N N . ARG A 1 91 ? 7.813 9.415 -4.826 1.00 90.88 91 ARG A N 1
ATOM 706 C CA . ARG A 1 91 ? 8.759 8.482 -5.450 1.00 90.88 91 ARG A CA 1
ATOM 707 C C . ARG A 1 91 ? 8.441 7.019 -5.165 1.00 90.88 91 ARG A C 1
ATOM 709 O O . ARG A 1 91 ? 9.112 6.142 -5.706 1.00 90.88 91 ARG A O 1
ATOM 716 N N . TRP A 1 92 ? 7.466 6.751 -4.301 1.00 94.81 92 TRP A N 1
ATOM 717 C CA . TRP A 1 92 ? 6.987 5.398 -4.049 1.00 94.81 92 TRP A CA 1
ATOM 718 C C . TRP A 1 92 ? 6.094 4.977 -5.211 1.00 94.81 92 TRP A C 1
ATOM 720 O O . TRP A 1 92 ? 5.196 5.723 -5.600 1.00 94.81 92 TRP A O 1
ATOM 730 N N . MET A 1 93 ? 6.327 3.790 -5.763 1.00 97.19 93 MET A N 1
ATOM 731 C CA . MET A 1 93 ? 5.568 3.275 -6.902 1.00 97.19 93 MET A CA 1
ATOM 732 C C . MET A 1 93 ? 5.044 1.870 -6.627 1.00 97.19 93 MET A C 1
ATOM 734 O O . MET A 1 93 ? 5.742 1.048 -6.039 1.00 97.19 93 MET A O 1
ATOM 738 N N . LEU A 1 94 ? 3.835 1.587 -7.104 1.00 97.50 94 LEU A N 1
ATOM 739 C CA . LEU A 1 94 ? 3.298 0.235 -7.231 1.00 97.50 94 LEU A CA 1
ATOM 740 C C . LEU A 1 94 ? 3.376 -0.174 -8.699 1.00 97.50 94 LEU A C 1
ATOM 742 O O . LEU A 1 94 ? 2.768 0.469 -9.555 1.00 97.50 94 LEU A O 1
ATOM 746 N N . LEU A 1 95 ? 4.135 -1.229 -8.982 1.00 98.12 95 LEU A N 1
ATOM 747 C CA . LEU A 1 95 ? 4.408 -1.710 -10.337 1.00 98.12 95 LEU A CA 1
ATOM 748 C C . LEU A 1 95 ? 4.152 -3.214 -10.418 1.00 98.12 95 LEU A C 1
ATOM 750 O O . LEU A 1 95 ? 4.547 -3.960 -9.526 1.00 98.12 95 LEU A O 1
ATOM 754 N N . GLU A 1 96 ? 3.510 -3.663 -11.490 1.00 97.56 96 GLU A N 1
ATOM 755 C CA . GLU A 1 96 ? 3.173 -5.067 -11.710 1.00 97.56 96 GLU A CA 1
ATOM 756 C C . GLU A 1 96 ? 4.442 -5.933 -11.741 1.00 97.56 96 GLU A C 1
ATOM 758 O O . GLU A 1 96 ? 5.431 -5.585 -12.394 1.00 97.56 96 GLU A O 1
ATOM 763 N N . ARG A 1 97 ? 4.405 -7.102 -11.093 1.00 97.12 97 ARG A N 1
ATOM 764 C CA . ARG A 1 97 ? 5.548 -8.028 -10.966 1.00 97.12 97 ARG A CA 1
ATOM 765 C C . ARG A 1 97 ? 6.153 -8.414 -12.314 1.00 97.12 97 ARG A C 1
ATOM 767 O O . ARG A 1 97 ? 7.367 -8.539 -12.434 1.00 97.12 97 ARG A O 1
ATOM 774 N N . VAL A 1 98 ? 5.321 -8.528 -13.351 1.00 97.56 98 VAL A N 1
ATOM 775 C CA . VAL A 1 98 ? 5.736 -8.866 -14.725 1.00 97.56 98 VAL A CA 1
ATOM 776 C C . VAL A 1 98 ? 6.701 -7.850 -15.353 1.00 97.56 98 VAL A C 1
ATOM 778 O O . VAL A 1 98 ? 7.381 -8.179 -16.325 1.00 97.56 98 VAL A O 1
ATOM 781 N N . ARG A 1 99 ? 6.789 -6.629 -14.807 1.00 98.25 99 ARG A N 1
ATOM 782 C CA . ARG A 1 99 ? 7.705 -5.573 -15.270 1.00 98.25 99 ARG A CA 1
ATOM 783 C C . ARG A 1 99 ? 9.141 -5.754 -14.775 1.00 98.25 99 ARG A C 1
ATOM 785 O O . ARG A 1 99 ? 10.019 -5.019 -15.224 1.00 98.25 99 ARG A O 1
ATOM 792 N N . PHE A 1 100 ? 9.385 -6.695 -13.865 1.00 98.50 100 PHE A N 1
ATOM 793 C CA . PHE A 1 100 ? 10.677 -6.898 -13.214 1.00 98.50 100 PHE A CA 1
ATOM 794 C C . PHE A 1 100 ? 11.379 -8.157 -13.723 1.00 98.50 100 PHE A C 1
ATOM 796 O O . PHE A 1 100 ? 10.738 -9.139 -14.095 1.00 98.50 100 PHE A O 1
ATOM 803 N N . THR A 1 101 ? 12.708 -8.120 -13.695 1.00 98.06 101 THR A N 1
ATOM 804 C CA . THR A 1 101 ? 13.604 -9.269 -13.868 1.00 98.06 101 THR A CA 1
ATOM 805 C C . THR A 1 101 ? 14.470 -9.349 -12.619 1.00 98.06 101 THR A C 1
ATOM 807 O O . THR A 1 101 ? 15.300 -8.482 -12.360 1.00 98.06 101 THR A O 1
ATOM 810 N N . LEU A 1 102 ? 14.208 -10.346 -11.772 1.00 96.31 102 LEU A N 1
ATOM 811 C CA . LEU A 1 102 ? 14.926 -10.492 -10.498 1.00 96.31 102 LEU A CA 1
ATOM 812 C C . LEU A 1 102 ? 16.282 -11.184 -10.674 1.00 96.31 102 LEU A C 1
ATOM 814 O O . LEU A 1 102 ? 17.187 -10.979 -9.872 1.00 96.31 102 LEU A O 1
ATOM 818 N N . ASP A 1 103 ? 16.416 -11.986 -11.728 1.00 97.38 103 ASP A N 1
ATOM 819 C CA . ASP A 1 103 ? 17.665 -12.608 -12.167 1.00 97.38 103 ASP A CA 1
ATOM 820 C C . ASP A 1 103 ? 18.522 -11.672 -13.037 1.00 97.38 103 ASP A C 1
ATOM 822 O O . ASP A 1 103 ? 19.707 -11.927 -13.246 1.00 97.38 103 ASP A O 1
ATOM 826 N N . GLY A 1 104 ? 17.941 -10.573 -13.528 1.00 97.81 104 GLY A N 1
ATOM 827 C CA . GLY A 1 104 ? 18.601 -9.607 -14.399 1.00 97.81 104 GLY A CA 1
ATOM 828 C C . GLY A 1 104 ? 18.871 -10.128 -15.812 1.00 97.81 104 GLY A C 1
ATOM 829 O O . GLY A 1 104 ? 19.694 -9.541 -16.518 1.00 97.81 104 GLY A O 1
ATOM 830 N N . LEU A 1 105 ? 18.215 -11.214 -16.232 1.00 97.88 105 LEU A N 1
ATOM 831 C CA . LEU A 1 105 ? 18.460 -11.875 -17.519 1.00 97.88 105 LEU A CA 1
ATOM 832 C C . LEU A 1 105 ? 17.535 -11.394 -18.644 1.00 97.88 105 LEU A C 1
ATOM 834 O O . LEU A 1 105 ? 17.775 -11.707 -19.811 1.00 97.88 105 LEU A O 1
ATOM 838 N N . GLU A 1 106 ? 16.519 -10.588 -18.331 1.00 98.06 106 GLU A N 1
ATOM 839 C CA . GLU A 1 106 ? 15.583 -10.067 -19.328 1.00 98.06 106 GLU A CA 1
ATOM 840 C C . GLU A 1 106 ? 15.845 -8.591 -19.659 1.00 98.06 106 GLU A C 1
ATOM 842 O O . GLU A 1 106 ? 15.890 -7.717 -18.793 1.00 98.06 106 GLU A O 1
ATOM 847 N N . CYS A 1 107 ? 15.965 -8.289 -20.951 1.00 97.62 107 CYS A N 1
ATOM 848 C CA . CYS A 1 107 ? 16.038 -6.916 -21.442 1.00 97.62 107 CYS A CA 1
ATOM 849 C C . CYS A 1 107 ? 14.719 -6.156 -21.252 1.00 97.62 107 CYS A C 1
ATOM 851 O O . CYS A 1 107 ? 13.636 -6.735 -21.307 1.00 97.62 107 CYS A O 1
ATOM 853 N N . ASN A 1 108 ? 14.807 -4.826 -21.151 1.00 97.50 108 ASN A N 1
ATOM 854 C CA . ASN A 1 108 ? 13.652 -3.921 -21.089 1.00 97.50 108 ASN A CA 1
ATOM 855 C C . ASN A 1 108 ? 12.681 -4.217 -19.932 1.00 97.50 108 ASN A C 1
ATOM 857 O O . ASN A 1 108 ? 11.471 -3.996 -20.056 1.00 97.50 108 ASN A O 1
ATOM 861 N N . LYS A 1 109 ? 13.225 -4.726 -18.825 1.00 98.31 109 LYS A N 1
ATOM 862 C CA . LYS A 1 109 ? 12.549 -4.911 -17.544 1.00 98.31 109 LYS A CA 1
ATOM 863 C C . LYS A 1 109 ? 13.335 -4.224 -16.434 1.00 98.31 109 LYS A C 1
ATOM 865 O O . LYS A 1 109 ? 14.548 -4.021 -16.541 1.00 98.31 109 LYS A O 1
ATOM 870 N N . ILE A 1 110 ? 12.642 -3.872 -15.358 1.00 98.56 110 ILE A N 1
ATOM 871 C CA . ILE A 1 110 ? 13.250 -3.280 -14.168 1.00 98.56 110 ILE A CA 1
ATOM 872 C C . ILE A 1 110 ? 14.169 -4.327 -13.528 1.00 98.56 110 ILE A C 1
ATOM 874 O O . ILE A 1 110 ? 13.710 -5.413 -13.176 1.00 98.56 110 ILE A O 1
ATOM 878 N N . GLY A 1 111 ? 15.449 -3.986 -13.369 1.00 97.50 111 GLY A N 1
ATOM 879 C CA . GLY A 1 111 ? 16.465 -4.891 -12.814 1.00 97.50 111 GLY A CA 1
ATOM 880 C C . GLY A 1 111 ? 17.381 -5.544 -13.852 1.00 97.50 111 GLY A C 1
ATOM 881 O O . GLY A 1 111 ? 18.163 -6.415 -13.485 1.00 97.50 111 GLY A O 1
ATOM 882 N N . VAL A 1 112 ? 17.311 -5.129 -15.125 1.00 97.94 112 VAL A N 1
ATOM 883 C CA . VAL A 1 112 ? 18.171 -5.651 -16.201 1.00 97.94 112 VAL A CA 1
ATOM 884 C C . VAL A 1 112 ? 19.655 -5.654 -15.808 1.00 97.94 112 VAL A C 1
ATOM 886 O O . VAL A 1 112 ? 20.208 -4.654 -15.343 1.00 97.94 112 VAL A O 1
ATOM 889 N N . GLY A 1 113 ? 20.300 -6.803 -15.995 1.00 97.38 113 GLY A N 1
ATOM 890 C CA . GLY A 1 113 ? 21.692 -7.038 -15.641 1.00 97.38 113 GLY A CA 1
ATOM 891 C C . GLY A 1 113 ? 22.653 -6.885 -16.819 1.00 97.38 113 GLY A C 1
ATOM 892 O O . GLY A 1 113 ? 22.274 -6.799 -17.989 1.00 97.38 113 GLY A O 1
ATOM 893 N N . TYR A 1 114 ? 23.950 -6.904 -16.504 1.00 97.19 114 TYR A N 1
ATOM 894 C CA . TYR A 1 114 ? 25.012 -6.835 -17.513 1.00 97.19 114 TYR A CA 1
ATOM 895 C C . TYR A 1 114 ? 24.972 -7.997 -18.507 1.00 97.19 114 TYR A C 1
ATOM 897 O O . TYR A 1 114 ? 25.337 -7.810 -19.666 1.00 97.19 114 TYR A O 1
ATOM 905 N N . GLU A 1 115 ? 24.559 -9.184 -18.062 1.00 97.38 115 GLU A N 1
ATOM 906 C CA . GLU A 1 115 ? 24.481 -10.373 -18.908 1.00 97.38 115 GLU A CA 1
ATOM 907 C C . GLU A 1 115 ? 23.422 -10.213 -20.001 1.00 97.38 115 GLU A C 1
ATOM 909 O O . GLU A 1 115 ? 23.751 -10.354 -21.179 1.00 97.38 115 GLU A O 1
ATOM 914 N N . ALA A 1 116 ? 22.201 -9.810 -19.633 1.00 97.56 116 ALA A N 1
ATOM 915 C CA . ALA A 1 116 ? 21.135 -9.503 -20.586 1.00 97.56 116 ALA A CA 1
ATOM 916 C C . ALA A 1 116 ? 21.570 -8.435 -21.599 1.00 97.56 116 ALA A C 1
ATOM 918 O O . ALA A 1 116 ? 21.415 -8.609 -22.807 1.00 97.56 116 ALA A O 1
ATOM 919 N N . TYR A 1 117 ? 22.185 -7.351 -21.114 1.00 96.94 117 TYR A N 1
ATOM 920 C CA . TYR A 1 117 ? 22.647 -6.262 -21.973 1.00 96.94 117 TYR A CA 1
ATOM 921 C C . TYR A 1 117 ? 23.758 -6.692 -22.940 1.00 96.94 117 TYR A C 1
ATOM 923 O O . TYR A 1 117 ? 23.738 -6.321 -24.115 1.00 96.94 117 TYR A O 1
ATOM 931 N N . ARG A 1 118 ? 24.739 -7.472 -22.466 1.00 96.50 118 ARG A N 1
ATOM 932 C CA . ARG A 1 118 ? 25.864 -7.950 -23.284 1.00 96.50 118 ARG A CA 1
ATOM 933 C C . ARG A 1 118 ? 25.415 -8.961 -24.334 1.00 96.50 118 ARG A C 1
ATOM 935 O O . ARG A 1 118 ? 25.920 -8.923 -25.451 1.00 96.50 118 ARG A O 1
ATOM 942 N N . ASN A 1 119 ? 24.498 -9.852 -23.969 1.00 95.44 119 ASN A N 1
ATOM 943 C CA . ASN A 1 119 ? 24.054 -10.957 -24.815 1.00 95.44 119 ASN A CA 1
ATOM 944 C C . ASN A 1 119 ? 22.859 -10.585 -25.708 1.00 95.44 119 ASN A C 1
ATOM 946 O O . ASN A 1 119 ? 22.267 -11.464 -26.336 1.00 95.44 119 ASN A O 1
ATOM 950 N N . GLN A 1 120 ? 22.495 -9.300 -25.787 1.00 94.88 120 GLN A N 1
ATOM 951 C CA . GLN A 1 120 ? 21.394 -8.862 -26.637 1.00 94.88 120 GLN A CA 1
ATOM 952 C C . GLN A 1 120 ? 21.677 -9.161 -28.124 1.00 94.88 120 GLN A C 1
ATOM 954 O O . GLN A 1 120 ? 22.812 -9.008 -28.596 1.00 94.88 120 GLN A O 1
ATOM 959 N N . PRO A 1 121 ? 20.654 -9.576 -28.890 1.00 94.75 121 PRO A N 1
ATOM 960 C CA . PRO A 1 121 ? 20.820 -9.892 -30.300 1.00 94.75 121 PRO A CA 1
ATOM 961 C C . PRO A 1 121 ? 21.243 -8.647 -31.081 1.00 94.75 121 PRO A C 1
ATOM 963 O O . PRO A 1 121 ? 20.685 -7.570 -30.898 1.00 94.75 121 PRO A O 1
ATOM 966 N N . ASN A 1 122 ? 22.211 -8.806 -31.988 1.00 94.44 122 ASN A N 1
ATOM 967 C CA . ASN A 1 122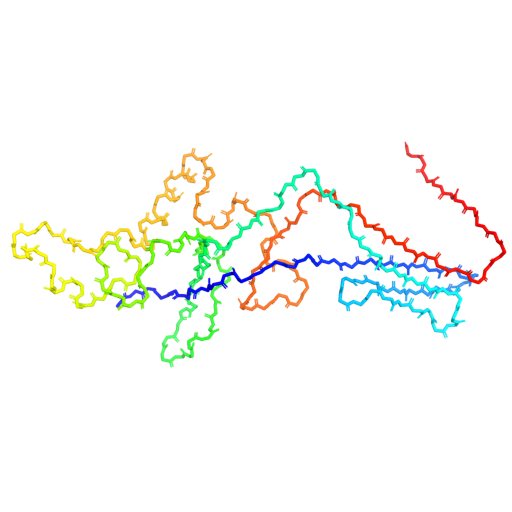 ? 22.704 -7.722 -32.840 1.00 94.44 122 ASN A CA 1
ATOM 968 C C . ASN A 1 122 ? 23.123 -6.463 -32.048 1.00 94.44 122 ASN A C 1
ATOM 970 O O . ASN A 1 122 ? 22.760 -5.347 -32.417 1.00 94.44 122 ASN A O 1
ATOM 974 N N . LEU A 1 123 ? 23.882 -6.629 -30.957 1.00 93.56 123 LEU A N 1
ATOM 975 C CA . LEU A 1 123 ? 24.327 -5.530 -30.086 1.00 93.56 123 LEU A CA 1
ATOM 976 C C . LEU A 1 123 ? 24.899 -4.333 -30.869 1.00 93.56 123 LEU A C 1
ATOM 978 O O . LEU A 1 123 ? 24.489 -3.201 -30.646 1.00 93.56 123 LEU A O 1
ATOM 982 N N . CYS A 1 124 ? 25.813 -4.575 -31.815 1.00 94.19 124 CYS A N 1
ATOM 983 C CA . CYS A 1 124 ? 26.481 -3.506 -32.569 1.00 94.19 124 CYS A CA 1
ATOM 984 C C . CYS A 1 124 ? 25.592 -2.829 -33.625 1.00 94.19 124 CYS A C 1
ATOM 986 O O . CYS A 1 124 ? 25.924 -1.736 -34.075 1.00 94.19 124 CYS A O 1
ATOM 988 N N . GLY A 1 125 ? 24.505 -3.481 -34.048 1.00 96.25 125 GLY A N 1
ATOM 989 C CA . GLY A 1 125 ? 23.548 -2.937 -35.015 1.00 96.25 125 GLY A CA 1
ATOM 990 C C . GLY A 1 125 ? 22.249 -2.432 -34.385 1.00 96.25 125 GLY A C 1
ATOM 991 O O . GLY A 1 125 ? 21.396 -1.909 -35.099 1.00 96.25 125 GLY A O 1
ATOM 992 N N . SER A 1 126 ? 22.074 -2.608 -33.075 1.00 95.75 126 SER A N 1
ATOM 993 C CA . SER A 1 126 ? 20.883 -2.172 -32.349 1.00 95.75 126 SER A CA 1
ATOM 994 C C . SER A 1 126 ? 20.925 -0.670 -32.044 1.00 95.75 126 SER A C 1
ATOM 996 O O . SER A 1 126 ? 22.010 -0.098 -31.908 1.00 95.75 126 SER A O 1
ATOM 998 N N . PRO A 1 127 ? 19.761 -0.003 -31.921 1.00 96.12 127 PRO A N 1
ATOM 999 C CA . PRO A 1 127 ? 19.705 1.399 -31.527 1.00 96.12 127 PRO A CA 1
ATOM 1000 C C . PRO A 1 127 ? 20.380 1.651 -30.178 1.00 96.12 127 PRO A C 1
ATOM 1002 O O . PRO A 1 127 ? 20.344 0.816 -29.275 1.00 96.12 127 PRO A O 1
ATOM 1005 N N . PHE A 1 128 ? 20.944 2.847 -30.018 1.00 94.25 128 PHE A N 1
ATOM 1006 C CA . PHE A 1 128 ? 21.521 3.265 -28.746 1.00 94.25 128 PHE A CA 1
ATOM 1007 C C . PHE A 1 128 ? 20.490 3.174 -27.607 1.00 94.25 128 PHE A C 1
ATOM 1009 O O . PHE A 1 128 ? 19.360 3.644 -27.743 1.00 94.25 128 PHE A O 1
ATOM 1016 N N . GLY A 1 129 ? 20.896 2.587 -26.477 1.00 91.44 129 GLY A N 1
ATOM 1017 C CA . GLY A 1 129 ? 20.032 2.395 -25.308 1.00 91.44 129 GLY A CA 1
ATOM 1018 C C . GLY A 1 129 ? 19.105 1.177 -25.384 1.00 91.44 129 GLY A C 1
ATOM 1019 O O . GLY A 1 129 ? 18.292 0.986 -24.479 1.00 91.44 129 GLY A O 1
ATOM 1020 N N . SER A 1 130 ? 19.228 0.332 -26.415 1.00 96.44 130 SER A N 1
ATOM 1021 C CA . SER A 1 130 ? 18.527 -0.953 -26.468 1.00 96.44 130 SER A CA 1
ATOM 1022 C C . SER A 1 130 ? 18.789 -1.791 -25.212 1.00 96.44 130 SER A C 1
ATOM 1024 O O . SER A 1 130 ? 19.839 -1.683 -24.579 1.00 96.44 130 SER A O 1
ATOM 1026 N N . CYS A 1 131 ? 17.809 -2.620 -24.839 1.00 97.38 131 CYS A N 1
ATOM 1027 C CA . CYS A 1 131 ? 17.792 -3.430 -23.613 1.00 97.38 131 CYS A CA 1
ATOM 1028 C C . CYS A 1 131 ? 17.593 -2.639 -22.298 1.00 97.38 131 CYS A C 1
ATOM 1030 O O . CYS A 1 131 ? 17.312 -3.250 -21.268 1.00 97.38 131 CYS A O 1
ATOM 1032 N N . LEU A 1 132 ? 17.652 -1.300 -22.324 1.00 96.75 132 LEU A N 1
ATOM 1033 C CA . LEU A 1 132 ? 17.555 -0.433 -21.139 1.00 96.75 132 LEU A CA 1
ATOM 1034 C C . LEU A 1 132 ? 16.238 0.364 -21.057 1.00 96.75 132 LEU A C 1
ATOM 1036 O O . LEU A 1 132 ? 16.170 1.367 -20.347 1.00 96.75 132 LEU A O 1
ATOM 1040 N N . TYR A 1 133 ? 15.188 -0.057 -21.771 1.00 96.19 133 TYR A N 1
ATOM 1041 C CA . TYR A 1 133 ? 13.859 0.566 -21.693 1.00 96.19 133 TYR A CA 1
ATOM 1042 C C . TYR A 1 133 ? 13.047 0.060 -20.488 1.00 96.19 133 TYR A C 1
ATOM 1044 O O . TYR A 1 133 ? 13.417 -0.926 -19.853 1.00 96.19 133 TYR A O 1
ATOM 1052 N N . ASN A 1 134 ? 11.919 0.715 -20.189 1.00 97.56 134 ASN A N 1
ATOM 1053 C CA . ASN A 1 134 ? 10.978 0.347 -19.115 1.00 97.56 134 ASN A CA 1
ATOM 1054 C C . ASN A 1 134 ? 11.630 0.233 -17.728 1.00 97.56 134 ASN A C 1
ATOM 1056 O O . ASN A 1 134 ? 11.372 -0.698 -16.968 1.00 97.56 134 ASN A O 1
ATOM 1060 N N . GLN A 1 135 ? 12.500 1.179 -17.405 1.00 97.81 135 GLN A N 1
ATOM 1061 C CA . GLN A 1 135 ? 13.105 1.312 -16.088 1.00 97.81 135 GLN A CA 1
ATOM 1062 C C . GLN A 1 135 ? 12.251 2.227 -15.202 1.00 97.81 135 GLN A C 1
ATOM 1064 O O . GLN A 1 135 ? 11.347 2.915 -15.675 1.00 97.81 135 GLN A O 1
ATOM 1069 N N . LEU A 1 136 ? 12.560 2.279 -13.903 1.00 97.06 136 LEU A N 1
ATOM 1070 C CA . LEU A 1 136 ? 11.816 3.079 -12.916 1.00 97.06 136 LEU A CA 1
ATOM 1071 C C . LEU A 1 136 ? 11.622 4.546 -13.336 1.00 97.06 136 LEU A C 1
ATOM 1073 O O . LEU A 1 136 ? 10.549 5.111 -13.133 1.00 97.06 136 LEU A O 1
ATOM 1077 N N . TRP A 1 137 ? 12.635 5.151 -13.962 1.00 95.19 137 TRP A N 1
ATOM 1078 C CA . TRP A 1 137 ? 12.561 6.535 -14.431 1.00 95.19 137 TRP A CA 1
ATOM 1079 C C . TRP A 1 137 ? 11.545 6.728 -15.566 1.00 95.19 137 TRP A C 1
ATOM 1081 O O . TRP A 1 137 ? 10.893 7.764 -15.598 1.00 95.19 137 TRP A O 1
ATOM 1091 N N . ASN A 1 138 ? 11.344 5.730 -16.438 1.00 97.00 138 ASN A N 1
ATOM 1092 C CA . ASN A 1 138 ? 10.345 5.801 -17.508 1.00 97.00 138 ASN A CA 1
ATOM 1093 C C . ASN A 1 138 ? 8.922 5.874 -16.937 1.00 97.00 138 ASN A C 1
ATOM 1095 O O . ASN A 1 138 ? 8.096 6.651 -17.410 1.00 97.00 138 ASN A O 1
ATOM 1099 N N . PHE A 1 139 ? 8.638 5.077 -15.902 1.00 97.94 139 PHE A N 1
ATOM 1100 C CA . PHE A 1 139 ? 7.332 5.074 -15.237 1.00 97.94 139 PHE A CA 1
ATOM 1101 C C . PHE A 1 139 ? 7.088 6.366 -14.458 1.00 97.94 139 PHE A C 1
ATOM 1103 O O . PHE A 1 139 ? 6.004 6.940 -14.547 1.00 97.94 139 PHE A O 1
ATOM 1110 N N . LYS A 1 140 ? 8.118 6.867 -13.766 1.00 95.94 140 LYS A N 1
ATOM 1111 C CA . LYS A 1 140 ? 8.067 8.161 -13.080 1.00 95.94 140 LYS A CA 1
ATOM 1112 C C . LYS A 1 140 ? 7.790 9.309 -14.053 1.00 95.94 140 LYS A C 1
ATOM 1114 O O . LYS A 1 140 ? 6.873 10.083 -13.815 1.00 95.94 140 LYS A O 1
ATOM 1119 N N . GLU A 1 141 ? 8.517 9.386 -15.165 1.00 97.00 141 GLU A N 1
ATOM 1120 C CA . GLU A 1 141 ? 8.320 10.422 -16.190 1.00 97.00 141 GLU A CA 1
ATOM 1121 C C . GLU A 1 141 ? 6.924 10.334 -16.832 1.00 97.00 141 GLU A C 1
ATOM 1123 O O . GLU A 1 141 ? 6.271 11.349 -17.087 1.00 97.00 141 GLU A O 1
ATOM 1128 N N . SER A 1 142 ? 6.419 9.118 -17.062 1.00 97.69 142 SER A N 1
ATOM 1129 C CA . SER A 1 142 ? 5.046 8.910 -17.531 1.00 97.69 142 SER A CA 1
ATOM 1130 C C . SER A 1 142 ? 4.022 9.506 -16.560 1.00 97.69 142 SER A C 1
ATOM 1132 O O . SER A 1 142 ? 3.102 10.201 -16.993 1.00 97.69 142 SER A O 1
ATOM 1134 N N . ASP A 1 143 ? 4.177 9.277 -15.256 1.00 98.06 143 ASP A N 1
ATOM 1135 C CA . ASP A 1 143 ? 3.273 9.838 -14.249 1.00 98.06 143 ASP A CA 1
ATOM 1136 C C . ASP A 1 143 ? 3.443 11.342 -14.059 1.00 98.06 143 ASP A C 1
ATOM 1138 O O . ASP A 1 143 ? 2.445 12.042 -13.911 1.00 98.06 143 ASP A O 1
ATOM 1142 N N . GLU A 1 144 ? 4.660 11.874 -14.146 1.00 96.69 144 GLU A N 1
ATOM 1143 C CA . GLU A 1 144 ? 4.899 13.322 -14.137 1.00 96.69 144 GLU A CA 1
ATOM 1144 C C . GLU A 1 144 ? 4.145 14.016 -15.280 1.00 96.69 144 GLU A C 1
ATOM 1146 O O . GLU A 1 144 ? 3.494 15.041 -15.068 1.00 96.69 144 GLU A O 1
ATOM 1151 N N . ASN A 1 145 ? 4.139 13.417 -16.474 1.00 97.94 145 ASN A N 1
ATOM 1152 C CA . ASN A 1 145 ? 3.361 13.913 -17.608 1.00 97.94 145 ASN A CA 1
ATOM 1153 C C . ASN A 1 145 ? 1.844 13.857 -17.366 1.00 97.94 145 ASN A C 1
ATOM 1155 O O . ASN A 1 145 ? 1.118 14.752 -17.807 1.00 97.94 145 ASN A O 1
ATOM 1159 N N . ARG A 1 146 ? 1.345 12.823 -16.677 1.00 97.81 146 ARG A N 1
ATOM 1160 C CA . ARG A 1 146 ? -0.075 12.709 -16.297 1.00 97.81 146 ARG A CA 1
ATOM 1161 C C . ARG A 1 146 ? -0.453 13.774 -15.275 1.00 97.81 146 ARG A C 1
ATOM 1163 O O . ARG A 1 146 ? -1.419 14.502 -15.490 1.00 97.81 146 ARG A O 1
ATOM 1170 N N . ILE A 1 147 ? 0.356 13.925 -14.230 1.00 96.62 147 ILE A N 1
ATOM 1171 C CA . ILE A 1 147 ? 0.175 14.930 -13.179 1.00 96.62 147 ILE A CA 1
ATOM 1172 C C . ILE A 1 147 ? 0.179 16.336 -13.783 1.00 96.62 147 ILE A C 1
ATOM 1174 O O . ILE A 1 147 ? -0.719 17.123 -13.499 1.00 96.62 147 ILE A O 1
ATOM 1178 N N . TYR A 1 148 ? 1.117 16.636 -14.687 1.00 97.12 148 TYR A N 1
ATOM 1179 C CA . TYR A 1 148 ? 1.164 17.915 -15.404 1.00 97.12 148 TYR A CA 1
ATOM 1180 C C . TYR A 1 148 ? -0.126 18.205 -16.192 1.00 97.12 148 TYR A C 1
ATOM 1182 O O . TYR A 1 148 ? -0.541 19.353 -16.335 1.00 97.12 148 TYR A O 1
ATOM 1190 N N . ARG A 1 149 ? -0.798 17.156 -16.677 1.00 97.88 149 ARG A N 1
ATOM 1191 C CA . ARG A 1 149 ? -2.087 17.232 -17.381 1.00 97.88 149 ARG A CA 1
ATOM 1192 C C . ARG A 1 149 ? -3.297 17.147 -16.443 1.00 97.88 149 ARG A C 1
ATOM 1194 O O . ARG A 1 149 ? -4.412 16.981 -16.931 1.00 97.88 149 ARG A O 1
ATOM 1201 N N . ASN A 1 150 ? -3.098 17.261 -15.129 1.00 96.81 150 ASN A N 1
ATOM 1202 C CA . ASN A 1 150 ? -4.124 17.085 -14.095 1.00 96.81 150 ASN A CA 1
ATOM 1203 C C . ASN A 1 150 ? -4.839 15.725 -14.175 1.00 96.81 150 ASN A C 1
ATOM 1205 O O . ASN A 1 150 ? -6.041 15.621 -13.935 1.00 96.81 150 ASN A O 1
ATOM 1209 N N . GLN A 1 151 ? -4.106 14.681 -14.554 1.00 97.25 151 GLN A N 1
ATOM 1210 C CA . GLN A 1 151 ? -4.584 13.304 -14.579 1.00 97.25 151 GLN A CA 1
ATOM 1211 C C . GLN A 1 151 ? -4.003 12.537 -13.393 1.00 97.25 151 GLN A C 1
ATOM 1213 O O . GLN A 1 151 ? -2.856 12.753 -13.003 1.00 97.25 151 GLN A O 1
ATOM 1218 N N . GLU A 1 152 ? -4.785 11.607 -12.852 1.00 96.25 152 GLU A N 1
ATOM 1219 C CA . GLU A 1 152 ? -4.337 10.723 -11.777 1.00 96.25 152 GLU A CA 1
ATOM 1220 C C . GLU A 1 152 ? -3.111 9.902 -12.227 1.00 96.25 152 GLU A C 1
ATOM 1222 O O . GLU A 1 152 ? -3.144 9.339 -13.333 1.00 96.25 152 GLU A O 1
ATOM 1227 N N . PRO A 1 153 ? -2.029 9.820 -11.428 1.00 97.19 153 PRO A N 1
ATOM 1228 C CA . PRO A 1 153 ? -0.879 8.983 -11.757 1.00 97.19 153 PRO A CA 1
ATOM 1229 C C . PRO A 1 153 ? -1.255 7.493 -11.758 1.00 97.19 153 PRO A C 1
ATOM 1231 O O . PRO A 1 153 ? -2.230 7.076 -11.142 1.00 97.19 153 PRO A O 1
ATOM 1234 N N . GLN A 1 154 ? -0.499 6.674 -12.484 1.00 96.69 154 GLN A N 1
ATOM 1235 C CA . GLN A 1 154 ? -0.752 5.238 -12.639 1.00 96.69 154 GLN A CA 1
ATOM 1236 C C . GLN A 1 154 ? 0.120 4.362 -11.743 1.00 96.69 154 GLN A C 1
ATOM 1238 O O . GLN A 1 154 ? -0.310 3.271 -11.371 1.00 96.69 154 GLN A O 1
ATOM 1243 N N . TYR A 1 155 ? 1.317 4.816 -11.381 1.00 97.50 155 TYR A N 1
ATOM 1244 C CA . TYR A 1 155 ? 2.325 4.029 -10.672 1.00 97.50 155 TYR A CA 1
ATOM 1245 C C . TYR A 1 155 ? 2.673 4.660 -9.325 1.00 97.50 155 TYR A C 1
ATOM 1247 O O . TYR A 1 155 ? 2.665 3.961 -8.311 1.00 97.50 155 TYR A O 1
ATOM 1255 N N . ILE A 1 156 ? 2.914 5.973 -9.293 1.00 96.75 156 ILE A N 1
ATOM 1256 C CA . ILE A 1 156 ? 3.211 6.743 -8.081 1.00 96.75 156 ILE A CA 1
ATOM 1257 C C . ILE A 1 156 ? 2.034 6.645 -7.111 1.00 96.75 156 ILE A C 1
ATOM 1259 O O . ILE A 1 156 ? 0.891 6.887 -7.487 1.00 96.75 156 ILE A O 1
ATOM 1263 N N . VAL A 1 157 ? 2.302 6.285 -5.854 1.00 95.50 157 VAL A N 1
ATOM 1264 C CA . VAL A 1 157 ? 1.249 6.088 -4.839 1.00 95.50 157 VAL A CA 1
ATOM 1265 C C . VAL A 1 157 ? 0.605 7.407 -4.403 1.00 95.50 157 VAL A C 1
ATOM 1267 O O . VAL A 1 157 ? -0.595 7.453 -4.126 1.00 95.50 157 VAL A O 1
ATOM 1270 N N . GLN A 1 158 ? 1.384 8.491 -4.354 1.00 94.25 158 GLN A N 1
ATOM 1271 C CA . GLN A 1 158 ? 0.878 9.812 -4.004 1.00 94.25 158 GLN A CA 1
ATOM 1272 C C . GLN A 1 158 ? -0.080 10.330 -5.082 1.00 94.25 158 GLN A C 1
ATOM 1274 O O . GLN A 1 158 ? 0.234 10.320 -6.267 1.00 94.25 158 GLN A O 1
ATOM 1279 N N . GLY A 1 159 ? -1.246 10.812 -4.651 1.00 92.06 159 GLY A N 1
ATOM 1280 C CA . GLY A 1 159 ? -2.310 11.283 -5.541 1.00 92.06 159 GLY A CA 1
ATOM 1281 C C . GLY A 1 159 ? -3.321 10.204 -5.938 1.00 92.06 159 GLY A C 1
ATOM 1282 O O . GLY A 1 159 ? -4.400 10.562 -6.390 1.00 92.06 159 GLY A O 1
ATOM 1283 N N . ARG A 1 160 ? -3.009 8.916 -5.718 1.00 93.81 160 ARG A N 1
ATOM 1284 C CA . ARG A 1 160 ? -3.943 7.784 -5.902 1.00 93.81 160 ARG A CA 1
ATOM 1285 C C . ARG A 1 160 ? -4.590 7.327 -4.600 1.00 93.81 160 ARG A C 1
ATOM 1287 O O . ARG A 1 160 ? -5.709 6.826 -4.599 1.00 93.81 160 ARG A O 1
ATOM 1294 N N . PHE A 1 161 ? -3.861 7.450 -3.490 1.00 93.38 161 PHE A N 1
ATOM 1295 C CA . PHE A 1 161 ? -4.288 6.951 -2.185 1.00 93.38 161 PHE A CA 1
ATOM 1296 C C . PHE A 1 161 ? -4.243 8.038 -1.114 1.00 93.38 161 PHE A C 1
ATOM 1298 O O . PHE A 1 161 ? -3.330 8.866 -1.081 1.00 93.38 161 PHE A O 1
ATOM 1305 N N . ASP A 1 162 ? -5.199 7.970 -0.190 1.00 91.19 162 ASP A N 1
ATOM 1306 C CA . ASP A 1 162 ? -5.283 8.862 0.962 1.00 91.19 162 ASP A CA 1
ATOM 1307 C C . ASP A 1 162 ? -4.508 8.322 2.166 1.00 91.19 162 ASP A C 1
ATOM 1309 O O . ASP A 1 162 ? -4.383 7.112 2.355 1.00 91.19 162 ASP A O 1
ATOM 1313 N N . ARG A 1 163 ? -4.037 9.231 3.032 1.00 92.31 163 ARG A N 1
ATOM 1314 C CA . ARG A 1 163 ? -3.423 8.923 4.344 1.00 92.31 163 ARG A CA 1
ATOM 1315 C C . ARG A 1 163 ? -2.327 7.845 4.279 1.00 92.31 163 ARG A C 1
ATOM 1317 O O . ARG A 1 163 ? -2.263 6.956 5.128 1.00 92.31 163 ARG A O 1
ATOM 1324 N N . ILE A 1 164 ? -1.466 7.940 3.266 1.00 92.50 164 ILE A N 1
ATOM 1325 C CA . ILE A 1 164 ? -0.381 6.983 3.019 1.00 92.50 164 ILE A CA 1
ATOM 1326 C C . ILE A 1 164 ? 0.556 6.934 4.231 1.00 92.50 164 ILE A C 1
ATOM 1328 O O . ILE A 1 164 ? 1.094 7.956 4.652 1.00 92.50 164 ILE A O 1
ATOM 1332 N N . ASN A 1 165 ? 0.729 5.740 4.789 1.00 91.00 165 ASN A N 1
ATOM 1333 C CA . ASN A 1 165 ? 1.572 5.439 5.943 1.00 91.00 165 ASN A CA 1
ATOM 1334 C C . ASN A 1 165 ? 1.321 6.270 7.214 1.00 91.00 165 ASN A C 1
ATOM 1336 O O . ASN A 1 165 ? 2.212 6.424 8.044 1.00 91.00 165 ASN A O 1
ATOM 1340 N N . GLN A 1 166 ? 0.102 6.782 7.398 1.00 91.31 166 GLN A N 1
ATOM 1341 C CA . GLN A 1 166 ? -0.278 7.573 8.578 1.00 91.31 166 GLN A CA 1
ATOM 1342 C C . GLN A 1 166 ? -0.842 6.719 9.733 1.00 91.31 166 GLN A C 1
ATOM 1344 O O . GLN A 1 166 ? -1.536 7.242 10.606 1.00 91.31 166 GLN A O 1
ATOM 1349 N N . HIS A 1 167 ? -0.589 5.405 9.753 1.00 89.62 167 HIS A N 1
ATOM 1350 C CA . HIS A 1 167 ? -1.053 4.541 10.840 1.00 89.62 167 HIS A CA 1
ATOM 1351 C C . HIS A 1 167 ? -0.183 4.687 12.108 1.00 89.62 167 HIS A C 1
ATOM 1353 O O . HIS A 1 167 ? 0.996 5.042 12.022 1.00 89.62 167 HIS A O 1
ATOM 1359 N N . PRO A 1 168 ? -0.707 4.362 13.306 1.00 87.75 168 PRO A N 1
ATOM 1360 C CA . PRO A 1 168 ? 0.092 4.355 14.532 1.00 87.75 168 PRO A CA 1
ATOM 1361 C C . PRO A 1 168 ? 1.302 3.423 14.415 1.00 87.75 168 PRO A C 1
ATOM 1363 O O . PRO A 1 168 ? 1.176 2.326 13.881 1.00 87.75 168 PRO A O 1
ATOM 1366 N N . ASN A 1 169 ? 2.467 3.836 14.920 1.00 84.81 169 ASN A N 1
ATOM 1367 C CA . ASN A 1 169 ? 3.715 3.058 14.857 1.00 84.81 169 ASN A CA 1
ATOM 1368 C C . ASN A 1 169 ? 4.187 2.716 13.426 1.00 84.81 169 ASN A C 1
ATOM 1370 O O . ASN A 1 169 ? 4.850 1.698 13.230 1.00 84.81 169 ASN A O 1
ATOM 1374 N N . ALA A 1 170 ? 3.847 3.543 12.428 1.00 83.38 170 ALA A N 1
ATOM 1375 C CA . ALA A 1 170 ? 4.354 3.395 11.064 1.00 83.38 170 ALA A CA 1
ATOM 1376 C C . ALA A 1 170 ? 5.883 3.330 11.047 1.00 83.38 170 ALA A C 1
ATOM 1378 O O . ALA A 1 170 ? 6.579 4.235 11.508 1.00 83.38 170 ALA A O 1
ATOM 1379 N N . GLY A 1 171 ? 6.391 2.212 10.534 1.00 76.75 171 GLY A N 1
ATOM 1380 C CA . GLY A 1 171 ? 7.813 1.976 10.350 1.00 76.75 171 GLY A CA 1
ATOM 1381 C C . GLY A 1 171 ? 8.252 2.330 8.936 1.00 76.75 171 GLY A C 1
ATOM 1382 O O . GLY A 1 171 ? 7.437 2.422 8.016 1.00 76.75 171 GLY A O 1
ATOM 1383 N N . ALA A 1 172 ? 9.565 2.444 8.739 1.00 74.00 172 ALA A N 1
ATOM 1384 C CA . ALA A 1 172 ? 10.141 2.642 7.413 1.00 74.00 172 ALA A CA 1
ATOM 1385 C C . ALA A 1 172 ? 9.679 1.547 6.431 1.00 74.00 172 ALA A C 1
ATOM 1387 O O . ALA A 1 172 ? 9.282 1.855 5.315 1.00 74.00 172 ALA A O 1
ATOM 1388 N N . HIS A 1 173 ? 9.666 0.281 6.868 1.00 79.50 173 HIS A N 1
ATOM 1389 C CA . HIS A 1 173 ? 9.302 -0.894 6.060 1.00 79.50 173 HIS A CA 1
ATOM 1390 C C . HIS A 1 173 ? 7.809 -1.241 6.132 1.00 79.50 173 HIS A C 1
ATOM 1392 O O . HIS A 1 173 ? 7.441 -2.412 6.187 1.00 79.50 173 HIS A O 1
ATOM 1398 N N . SER A 1 174 ? 6.945 -0.231 6.193 1.00 86.25 174 SER A N 1
ATOM 1399 C CA . SER A 1 174 ? 5.496 -0.427 6.192 1.00 86.25 174 SER A CA 1
ATOM 1400 C C . SER A 1 174 ? 4.858 0.381 5.075 1.00 86.25 174 SER A C 1
ATOM 1402 O O . SER A 1 174 ? 5.343 1.452 4.710 1.00 86.25 174 SER A O 1
ATOM 1404 N N . PHE A 1 175 ? 3.782 -0.162 4.519 1.00 91.12 175 PHE A N 1
ATOM 1405 C CA . PHE A 1 175 ? 2.938 0.529 3.563 1.00 91.12 175 PHE A CA 1
ATOM 1406 C C . PHE A 1 175 ? 1.491 0.351 3.986 1.00 91.12 175 PHE A C 1
ATOM 1408 O O . PHE A 1 175 ? 1.006 -0.769 4.145 1.00 91.12 175 PHE A O 1
ATOM 1415 N N . SER A 1 176 ? 0.805 1.470 4.173 1.00 93.00 176 SER A N 1
ATOM 1416 C CA . SER A 1 176 ? -0.621 1.501 4.459 1.00 93.00 176 SER A CA 1
ATOM 1417 C C . SER A 1 176 ? -1.281 2.656 3.735 1.00 93.00 176 SER A C 1
ATOM 1419 O O . SER A 1 176 ? -0.645 3.663 3.420 1.00 93.00 176 SER A O 1
ATOM 1421 N N . ILE A 1 177 ? -2.569 2.490 3.476 1.00 93.56 177 ILE A N 1
ATOM 1422 C CA . ILE A 1 177 ? -3.426 3.489 2.852 1.00 93.56 177 ILE A CA 1
ATOM 1423 C C . ILE A 1 177 ? -4.678 3.646 3.710 1.00 93.56 177 ILE A C 1
ATOM 1425 O O . ILE A 1 177 ? -5.135 2.698 4.351 1.00 93.56 177 ILE A O 1
ATOM 1429 N N . GLY A 1 178 ? -5.226 4.852 3.745 1.00 92.38 178 GLY A N 1
ATOM 1430 C CA . GLY A 1 178 ? -6.454 5.136 4.464 1.00 92.38 178 GLY A CA 1
ATOM 1431 C C . GLY A 1 178 ? -7.663 4.549 3.750 1.00 92.38 178 GLY A C 1
ATOM 1432 O O . GLY A 1 178 ? -7.876 4.800 2.568 1.00 92.38 178 GLY A O 1
ATOM 1433 N N . ILE A 1 179 ? -8.511 3.850 4.498 1.00 90.88 179 ILE A N 1
ATOM 1434 C CA . ILE A 1 179 ? -9.820 3.404 4.017 1.00 90.88 179 ILE A CA 1
ATOM 1435 C C . ILE A 1 179 ? -10.768 4.608 4.049 1.00 90.88 179 ILE A C 1
ATOM 1437 O O . ILE A 1 179 ? -11.041 5.162 5.116 1.00 90.88 179 ILE A O 1
ATOM 1441 N N . THR A 1 180 ? -11.190 5.082 2.879 1.00 88.38 180 THR A N 1
ATOM 1442 C CA . THR A 1 180 ? -12.027 6.288 2.722 1.00 88.38 180 THR A CA 1
ATOM 1443 C C . THR A 1 180 ? -13.507 6.013 2.953 1.00 88.38 180 THR A C 1
ATOM 1445 O O . THR A 1 180 ? -14.252 6.901 3.363 1.00 88.38 180 THR A O 1
ATOM 1448 N N . GLU A 1 181 ? -13.931 4.776 2.729 1.00 86.69 181 GLU A N 1
ATOM 1449 C CA . GLU A 1 181 ? -15.284 4.322 3.006 1.00 86.69 181 GLU A CA 1
ATOM 1450 C C . GLU A 1 181 ? -15.517 4.036 4.492 1.00 86.69 181 GLU A C 1
ATOM 1452 O O . GLU A 1 181 ? -14.611 3.677 5.244 1.00 86.69 181 GLU A O 1
ATOM 1457 N N . SER A 1 182 ? -16.769 4.192 4.918 1.00 87.31 182 SER A N 1
ATOM 1458 C CA . SER A 1 182 ? -17.176 3.832 6.273 1.00 87.31 182 SER A CA 1
ATOM 1459 C C . SER A 1 182 ? -17.403 2.327 6.358 1.00 87.31 182 SER A C 1
ATOM 1461 O O . SER A 1 182 ? -18.258 1.785 5.658 1.00 87.31 182 SER A O 1
ATOM 1463 N N . LEU A 1 183 ? -16.659 1.667 7.242 1.00 90.06 183 LEU A N 1
ATOM 1464 C CA . LEU A 1 183 ? -16.848 0.260 7.571 1.00 90.06 183 LEU A CA 1
ATOM 1465 C C . LEU A 1 183 ? -17.656 0.144 8.861 1.00 90.06 183 LEU A C 1
ATOM 1467 O O . LEU A 1 183 ? -17.370 0.825 9.845 1.00 90.06 183 LEU A O 1
ATOM 1471 N N . ASN A 1 184 ? -18.662 -0.728 8.852 1.00 91.94 184 ASN A N 1
ATOM 1472 C CA . ASN A 1 184 ? -19.386 -1.080 10.065 1.00 91.94 184 ASN A CA 1
ATOM 1473 C C . ASN A 1 184 ? -18.676 -2.252 10.742 1.00 91.94 184 ASN A C 1
ATOM 1475 O O . ASN A 1 184 ? -18.393 -3.266 10.103 1.00 91.94 184 ASN A O 1
ATOM 1479 N N . THR A 1 185 ? -18.461 -2.137 12.046 1.00 93.88 185 THR A N 1
ATOM 1480 C CA . THR A 1 185 ? -17.828 -3.176 12.859 1.00 93.88 185 THR A CA 1
ATOM 1481 C C . THR A 1 185 ? -18.834 -3.736 13.858 1.00 93.88 185 THR A C 1
ATOM 1483 O O . THR A 1 185 ? -19.558 -2.986 14.514 1.00 93.88 185 THR A O 1
ATOM 1486 N N . ASN A 1 186 ? -18.892 -5.061 13.976 1.00 95.50 186 ASN A N 1
ATOM 1487 C CA . ASN A 1 186 ? -19.754 -5.750 14.925 1.00 95.50 186 ASN A CA 1
ATOM 1488 C C . ASN A 1 186 ? -19.058 -5.870 16.287 1.00 95.50 186 ASN A C 1
ATOM 1490 O O . ASN A 1 186 ? -18.052 -6.573 16.440 1.00 95.50 186 ASN A O 1
ATOM 1494 N N . LEU A 1 187 ? -19.632 -5.188 17.273 1.00 96.50 187 LEU A N 1
ATOM 1495 C CA . LEU A 1 187 ? -19.134 -5.122 18.635 1.00 96.50 187 LEU A CA 1
ATOM 1496 C C . LEU A 1 187 ? -20.156 -5.735 19.594 1.00 96.50 187 LEU A C 1
ATOM 1498 O O . LEU A 1 187 ? -21.300 -5.289 19.658 1.00 96.50 187 LEU A O 1
ATOM 1502 N N . LEU A 1 188 ? -19.722 -6.713 20.383 1.00 96.81 188 LEU A N 1
ATOM 1503 C CA . LEU A 1 188 ? -20.490 -7.241 21.502 1.00 96.81 188 LEU A CA 1
ATOM 1504 C C . LEU A 1 188 ? -20.058 -6.523 22.781 1.00 96.81 188 LEU A C 1
ATOM 1506 O O . LEU A 1 188 ? -18.888 -6.566 23.162 1.00 96.81 188 LEU A O 1
ATOM 1510 N N . ILE A 1 189 ? -21.014 -5.876 23.441 1.00 96.00 189 ILE A N 1
ATOM 1511 C CA . ILE A 1 189 ? -20.830 -5.240 24.743 1.00 96.00 189 ILE A CA 1
ATOM 1512 C C . ILE A 1 189 ? -21.655 -6.021 25.763 1.00 96.00 189 ILE A C 1
ATOM 1514 O O . ILE A 1 189 ? -22.878 -6.080 25.664 1.00 96.00 189 ILE A O 1
ATOM 1518 N N . GLU A 1 190 ? -20.979 -6.598 26.748 1.00 95.38 190 GLU A N 1
ATOM 1519 C CA . GLU A 1 190 ? -21.583 -7.285 27.884 1.00 95.38 190 GLU A CA 1
ATOM 1520 C C . GLU A 1 190 ? -21.406 -6.413 29.134 1.00 95.38 190 GLU A C 1
ATOM 1522 O O . GLU A 1 190 ? -20.296 -5.970 29.450 1.00 95.38 190 GLU A O 1
ATOM 1527 N N . LEU A 1 191 ? -22.508 -6.150 29.837 1.00 93.81 191 LEU A N 1
ATOM 1528 C CA . LEU A 1 191 ? -22.547 -5.328 31.044 1.00 93.81 191 LEU A CA 1
ATOM 1529 C C . LEU A 1 191 ? -23.134 -6.129 32.202 1.00 93.81 191 LEU A C 1
ATOM 1531 O O . LEU A 1 191 ? -24.119 -6.842 32.033 1.00 93.81 191 LEU A O 1
ATOM 1535 N N . SER A 1 192 ? -22.580 -5.944 33.397 1.00 92.38 192 SER A N 1
ATOM 1536 C CA . SER A 1 192 ? -23.187 -6.437 34.637 1.00 92.38 192 SER A CA 1
ATOM 1537 C C . SER A 1 192 ? -24.304 -5.490 35.103 1.00 92.38 192 SER A C 1
ATOM 1539 O O . SER A 1 192 ? -24.138 -4.768 36.089 1.00 92.38 192 SER A O 1
ATOM 1541 N N . ALA A 1 193 ? -25.422 -5.465 34.376 1.00 90.62 193 ALA A N 1
ATOM 1542 C CA . ALA A 1 193 ? -26.608 -4.653 34.657 1.00 90.62 193 ALA A CA 1
ATOM 1543 C C . ALA A 1 193 ? -27.895 -5.405 34.272 1.00 90.62 193 ALA A C 1
ATOM 1545 O O . ALA A 1 193 ? -27.841 -6.345 33.483 1.00 90.62 193 ALA A O 1
ATOM 1546 N N . ASP A 1 194 ? -29.037 -4.973 34.811 1.00 93.62 194 ASP A N 1
ATOM 1547 C CA . ASP A 1 194 ? -30.323 -5.649 34.586 1.00 93.62 194 ASP A CA 1
ATOM 1548 C C . ASP A 1 194 ? -30.981 -5.272 33.248 1.00 93.62 194 ASP A C 1
ATOM 1550 O O . ASP A 1 194 ? -31.647 -6.102 32.635 1.00 93.62 194 ASP A O 1
ATOM 1554 N N . ASP A 1 195 ? -30.810 -4.024 32.795 1.00 94.12 195 ASP A N 1
ATOM 1555 C CA . ASP A 1 195 ? -31.463 -3.494 31.592 1.00 94.12 195 ASP A CA 1
ATOM 1556 C C . ASP A 1 195 ? -30.632 -2.373 30.936 1.00 94.12 195 ASP A C 1
ATOM 1558 O O . ASP A 1 195 ? -29.732 -1.792 31.556 1.00 94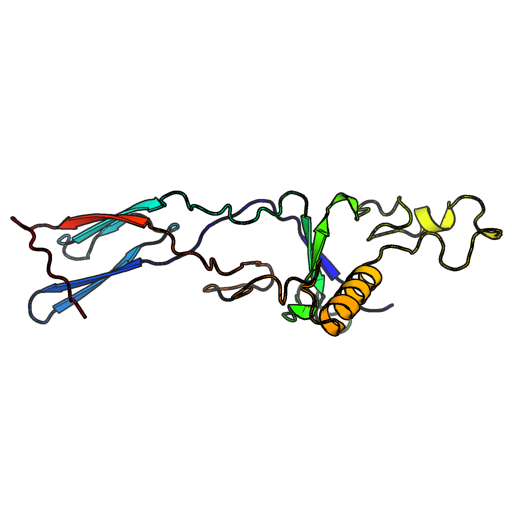.12 195 ASP A O 1
ATOM 1562 N N . ILE A 1 196 ? -30.926 -2.060 29.672 1.00 94.12 196 ILE A N 1
ATOM 1563 C CA . ILE A 1 196 ? -30.202 -1.087 28.849 1.00 94.12 196 ILE A CA 1
ATOM 1564 C C . ILE A 1 196 ? -31.191 -0.141 28.165 1.00 94.12 196 ILE A C 1
ATOM 1566 O O . ILE A 1 196 ? -32.086 -0.559 27.439 1.00 94.12 196 ILE A O 1
ATOM 1570 N N . ASN A 1 197 ? -30.952 1.164 28.310 1.00 94.94 197 ASN A N 1
ATOM 1571 C CA . ASN A 1 197 ? -31.644 2.198 27.543 1.00 94.94 197 ASN A CA 1
ATOM 1572 C C . ASN A 1 197 ? -30.697 2.829 26.518 1.00 94.94 197 ASN A C 1
ATOM 1574 O O . ASN A 1 197 ? -29.584 3.232 26.861 1.00 94.94 197 ASN A O 1
ATOM 1578 N N . TYR A 1 198 ? -31.153 2.961 25.271 1.00 95.56 198 TYR A N 1
ATOM 1579 C CA . TYR A 1 198 ? -30.404 3.629 24.208 1.00 95.56 198 TYR A CA 1
ATOM 1580 C C . TYR A 1 198 ? -30.872 5.076 24.044 1.00 95.56 198 TYR A C 1
ATOM 1582 O O . TYR A 1 198 ? -32.029 5.338 23.714 1.00 95.56 198 TYR A O 1
ATOM 1590 N N . VAL A 1 199 ? -29.958 6.021 24.261 1.00 95.88 199 VAL A N 1
ATOM 1591 C CA . VAL A 1 199 ? -30.195 7.456 24.071 1.00 95.88 199 VAL A CA 1
ATOM 1592 C C . VAL A 1 199 ? -29.290 7.944 22.948 1.00 95.88 199 VAL A C 1
ATOM 1594 O O . VAL A 1 199 ? -28.080 7.729 22.989 1.00 95.88 199 VAL A O 1
ATOM 1597 N N . TYR A 1 200 ? -29.868 8.618 21.956 1.00 94.81 200 TYR A N 1
ATOM 1598 C CA . TYR A 1 200 ? -29.142 9.202 20.832 1.00 94.81 200 TYR A CA 1
ATOM 1599 C C . TYR A 1 200 ? -29.456 10.692 20.715 1.00 94.81 200 TYR A C 1
ATOM 1601 O O . TYR A 1 200 ? -30.525 11.154 21.117 1.00 94.81 200 TYR A O 1
ATOM 1609 N N . GLN A 1 201 ? -28.513 11.453 20.168 1.00 93.31 201 GLN A N 1
ATOM 1610 C CA . GLN A 1 201 ? -28.723 12.861 19.856 1.00 93.31 201 GLN A CA 1
ATOM 1611 C C . GLN A 1 201 ? -29.218 12.979 18.419 1.00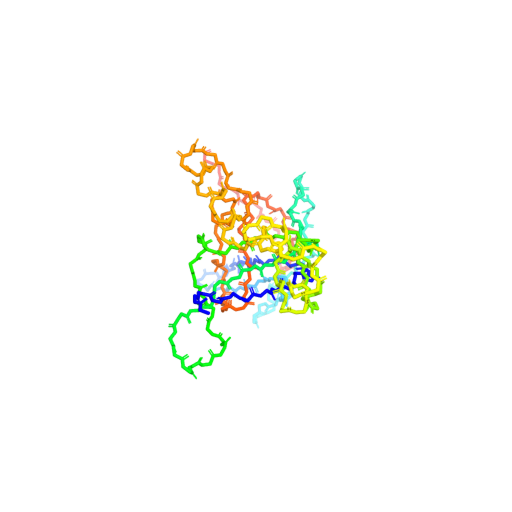 93.31 201 GLN A C 1
ATOM 1613 O O . GLN A 1 201 ? -28.615 12.429 17.497 1.00 93.31 201 GLN A O 1
ATOM 1618 N N . ARG A 1 202 ? -30.328 13.693 18.240 1.00 87.94 202 ARG A N 1
ATOM 1619 C CA . ARG A 1 202 ? -30.834 14.084 16.930 1.00 87.94 202 ARG A CA 1
ATOM 1620 C C . ARG A 1 202 ? -30.508 15.557 16.737 1.00 87.94 202 ARG A C 1
ATOM 1622 O O . ARG A 1 202 ? -31.010 16.386 17.494 1.00 87.94 202 ARG A O 1
ATOM 1629 N N . TYR A 1 203 ? -29.641 15.831 15.774 1.00 66.25 203 TYR A N 1
ATOM 1630 C CA . TYR A 1 203 ? -29.328 17.181 15.322 1.00 66.25 203 TYR A CA 1
ATOM 1631 C C . TYR A 1 203 ? -30.266 17.591 14.189 1.00 66.25 203 TYR A C 1
ATOM 1633 O O . TYR A 1 203 ? -30.688 16.690 13.423 1.00 66.25 203 TYR A O 1
#

Mean predicted aligned error: 6.53 Å

Nearest PDB structures (foldseek):
  5ow3-assembly1_C-3  TM=9.658E-01  e=1.730E-22  Arabidopsis thaliana
  6dbs-assembly1_A  TM=8.557E-01  e=6.288E-12  Chlamydomonas reinhardtii
  6dbs-assembly1_B  TM=8.356E-01  e=1.602E-11  Chlamydomonas reinhardtii
  5mf1-assembly1_C  TM=8.942E-01  e=9.810E-11  Chlamydomonas reinhardtii
  7s0k-assembly1_A  TM=7.710E-01  e=8.530E-10  Cyanidioschyzon merolae

pLDDT: mean 90.21, std 10.92, range [42.72, 98.56]

Solvent-accessible surface area (backbone atoms only — not comparable to full-atom values): 12781 Å² total; per-residue (Å²): 137,84,91,54,67,47,80,39,81,44,91,76,87,85,82,86,66,77,48,80,48,78,47,74,60,89,90,47,76,49,78,51,73,35,27,84,90,43,33,69,45,67,43,98,83,68,46,40,37,40,35,57,77,47,72,56,85,66,96,65,84,77,87,82,49,73,65,25,28,45,34,36,38,47,52,87,67,76,103,55,74,101,76,49,56,46,88,57,46,80,62,22,30,51,43,54,51,87,49,49,24,92,86,11,65,39,56,44,22,30,58,50,30,70,64,23,56,69,69,37,82,59,60,92,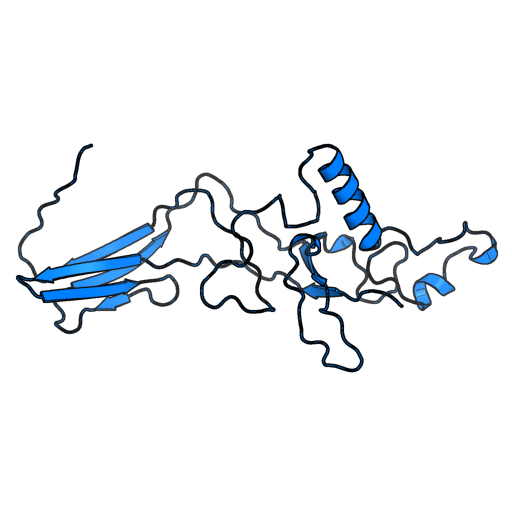80,48,64,91,68,66,49,65,45,65,33,72,66,56,56,50,52,53,27,52,56,28,46,75,67,77,36,76,40,83,36,37,45,51,81,70,54,47,61,64,49,69,56,90,88,62,50,78,95,54,86,48,64,50,79,86,69,90,72,56,69,45,71,49,76,48,62,81,66,95,77,87,84,91,85,81,86,83,132

Organism: Aegilops tauschii subsp. strangulata (NCBI:txid200361)

Sequence (203 aa):
PGDWFHVFEIVGRSTGYSIRVQVKKGSSVTEVIVSPENKTVVSKDNFLRVNLIGDFVSHNSMPTFEDFYLVTPRKAGGDGQPQVLGDEFSRWMLLERVRFTLDGLECNKIGVGYEAYRNQPNLCGSPFGSCLYNQLWNFKESDENRIYRNQEPQYIVQGRFDRINQHPNAGAHSFSIGITESLNTNLLIELSADDINYVYQRY

InterPro domains:
  IPR018928 Generative cell specific-1/HAP2 domain [PF10699] (2-202)
  IPR040326 HAP2/GCS1 [PTHR31764] (2-202)

Foldseek 3Di:
DDWDKDKAADQDDDDWDKDWDWDDDPPDIWIDIAIPVRAWDATPVNFKIKGFPWWDDDPDDDDDQNQWIWIFIQDDDPPDDSPHTDPPLLLIWIDGPVQADPVLQAFQGENNDPNNLVPPPPNVNDDPCGSPHSYSVVLSVVQVVCVVVVHQRDIRPPRVFACWQVDPPRDSPDTDGDDPDDIDTDMDMDGPDDDDDDDDDDD